Protein AF-0000000078381195 (afdb_homodimer)

Organism: Toxocara canis (NCBI:txid6265)

Foldseek 3Di:
DVLQVLLVVVQVVAPFWAKKWKDFQVLHTDDMDGPDPPPCPVCSVVVSVVVVVVVVVVVVVVPDDDQWDWDADDFKIWIWGDDPRMIMIIIGTNVGDVVSVSVCCVSCVVSVVVSCVVVVPDRD/DVLQVLLVVVQVVAPFWAKKWKDFQVLHTDDMDGPDPPPCPVCSVVVSVVVVVVVVVVVVVVPDDDQWDWDADDFKIWIWGDDPRMIMIIIGTNVGDVVSVSVCCVSCVVSVVVSCVVVVPDRD

Secondary structure (DSSP, 8-state):
-HHHHHHHHHHHHSTTEEEEEEE-TT--EEEEEESSTT--THHHHHHHHHHHHHHHHHGGG------EEEEE-SSEEEEEEEETTEEEEEEEETTS-HHHHHHTHHHHHHHHHHHHHHHT----/-HHHHHHHHHHHHSTTEEEEEEE-TT--EEEEEESSTT--THHHHHHHHHHHHHHHHHGGG------EEEEE-SSEEEEEEEETTEEEEEEEETTS-HHHHHHTHHHHHHHHHHHHHHHT----

Solvent-accessible surface area (backbone atoms only — not comparable to full-atom values): 13305 Å² total; per-residue (Å²): 107,77,61,57,52,53,51,42,50,54,44,70,73,35,76,50,46,44,34,41,35,32,21,41,81,85,59,51,77,73,53,72,45,56,72,50,94,68,64,62,64,75,51,44,61,55,44,47,52,24,47,56,57,17,49,61,33,50,54,73,61,70,61,66,63,62,41,33,39,36,40,32,26,76,59,34,27,41,37,36,38,52,51,78,46,33,32,37,42,37,35,25,32,47,83,39,56,62,62,61,60,62,52,42,53,62,80,40,45,68,55,51,53,51,49,38,64,73,66,69,53,70,74,105,106,78,62,55,51,53,51,41,49,54,44,68,72,36,75,51,46,44,35,40,35,33,22,39,82,87,58,51,77,72,53,67,45,57,70,50,92,68,63,60,67,75,51,45,61,53,46,46,51,25,47,55,58,18,48,60,33,51,54,73,62,70,62,67,64,64,42,32,40,37,42,32,26,75,62,34,25,41,37,37,39,53,52,79,45,32,33,40,42,36,36,24,32,48,84,40,56,64,63,62,60,63,52,42,54,62,80,40,44,66,56,50,52,50,49,37,65,73,66,68,54,71,73,108

Structure (mmCIF, N/CA/C/O backbone):
data_AF-0000000078381195-model_v1
#
loop_
_entity.id
_entity.type
_entity.pdbx_description
1 polymer 'Ragulator complex protein LAMTOR3-B'
#
loop_
_atom_site.group_PDB
_atom_site.id
_atom_site.type_symbol
_atom_site.label_atom_id
_atom_site.label_alt_id
_atom_site.label_comp_id
_atom_site.label_asym_id
_atom_site.label_entity_id
_atom_site.label_seq_id
_atom_site.pdbx_PDB_ins_code
_atom_site.Cartn_x
_atom_site.Cartn_y
_atom_site.Cartn_z
_atom_site.occupancy
_atom_site.B_iso_or_equiv
_atom_site.auth_seq_id
_atom_site.auth_comp_id
_atom_site.auth_asym_id
_atom_site.auth_atom_id
_atom_site.pdbx_PDB_model_num
ATOM 1 N N . MET A 1 1 ? -1.691 -29.5 -9.805 1 64.19 1 MET A N 1
ATOM 2 C CA . MET A 1 1 ? -0.259 -29.25 -9.945 1 64.19 1 MET A CA 1
ATOM 3 C C . MET A 1 1 ? 0.375 -28.906 -8.602 1 64.19 1 MET A C 1
ATOM 5 O O . MET A 1 1 ? -0.326 -28.562 -7.656 1 64.19 1 MET A O 1
ATOM 9 N N . GLU A 1 2 ? 1.716 -29.406 -8.367 1 90.62 2 GLU A N 1
ATOM 10 C CA . GLU A 1 2 ? 2.525 -29.234 -7.168 1 90.62 2 GLU A CA 1
ATOM 11 C C . GLU A 1 2 ? 2.574 -27.766 -6.742 1 90.62 2 GLU A C 1
ATOM 13 O O . GLU A 1 2 ? 2.537 -27.453 -5.551 1 90.62 2 GLU A O 1
ATOM 18 N N . ILE A 1 3 ? 2.336 -26.984 -7.742 1 94.81 3 ILE A N 1
ATOM 19 C CA . ILE A 1 3 ? 2.422 -25.562 -7.473 1 94.81 3 ILE A CA 1
ATOM 20 C C . ILE A 1 3 ? 1.136 -25.078 -6.801 1 94.81 3 ILE A C 1
ATOM 22 O O . ILE A 1 3 ? 1.181 -24.359 -5.805 1 94.81 3 ILE A O 1
ATOM 26 N N . SER A 1 4 ? 0.017 -25.438 -7.336 1 94.75 4 SER A N 1
ATOM 27 C CA . SER A 1 4 ? -1.267 -25.047 -6.754 1 94.75 4 SER A CA 1
ATOM 28 C C . SER A 1 4 ? -1.402 -25.562 -5.328 1 94.75 4 SER A C 1
ATOM 30 O O . SER A 1 4 ? -1.958 -24.875 -4.465 1 94.75 4 SER A O 1
ATOM 32 N N . ARG A 1 5 ? -0.911 -26.734 -5.121 1 95.81 5 ARG A N 1
ATOM 33 C CA . ARG A 1 5 ? -0.97 -27.312 -3.783 1 95.81 5 ARG A CA 1
ATOM 34 C C . ARG A 1 5 ? -0.118 -26.516 -2.803 1 95.81 5 ARG A C 1
ATOM 36 O O . ARG A 1 5 ? -0.53 -26.281 -1.664 1 95.81 5 ARG A O 1
ATOM 43 N N . SER A 1 6 ? 1.057 -26.141 -3.275 1 97.12 6 SER A N 1
ATOM 44 C CA . SER A 1 6 ? 1.932 -25.328 -2.438 1 97.12 6 SER A CA 1
ATOM 45 C C . SER A 1 6 ? 1.282 -24 -2.09 1 97.12 6 SER A C 1
ATOM 47 O O . SER A 1 6 ? 1.361 -23.531 -0.947 1 97.12 6 SER A O 1
ATOM 49 N N . LEU A 1 7 ? 0.645 -23.375 -3.037 1 96.69 7 LEU A N 1
ATOM 50 C CA . LEU A 1 7 ? -0.061 -22.125 -2.799 1 96.69 7 LEU A CA 1
ATOM 51 C C . LEU A 1 7 ? -1.238 -22.344 -1.852 1 96.69 7 LEU A C 1
ATOM 53 O O . LEU A 1 7 ? -1.501 -21.5 -0.985 1 96.69 7 LEU A O 1
ATOM 57 N N . GLN A 1 8 ? -1.88 -23.422 -2.047 1 95.94 8 GLN A N 1
ATOM 58 C CA . GLN A 1 8 ? -3.01 -23.75 -1.185 1 95.94 8 GLN A CA 1
ATOM 59 C C . GLN A 1 8 ? -2.566 -23.906 0.265 1 95.94 8 GLN A C 1
ATOM 61 O O . GLN A 1 8 ? -3.289 -23.531 1.189 1 95.94 8 GLN A O 1
ATOM 66 N N . THR A 1 9 ? -1.426 -24.5 0.467 1 97.19 9 THR A N 1
ATOM 67 C CA . THR A 1 9 ? -0.882 -24.688 1.809 1 97.19 9 THR A CA 1
ATOM 68 C C . THR A 1 9 ? -0.629 -23.328 2.475 1 97.19 9 THR A C 1
ATOM 70 O O . THR A 1 9 ? -0.965 -23.141 3.645 1 97.19 9 THR A O 1
ATOM 73 N N . ILE A 1 10 ? -0.05 -22.406 1.688 1 97.56 10 ILE A N 1
ATOM 74 C CA . ILE A 1 10 ? 0.191 -21.062 2.215 1 97.56 10 ILE A CA 1
ATOM 75 C C . ILE A 1 10 ? -1.137 -20.422 2.602 1 97.56 10 ILE A C 1
ATOM 77 O O . ILE A 1 10 ? -1.253 -19.812 3.674 1 97.56 10 ILE A O 1
ATOM 81 N N . LEU A 1 11 ? -2.15 -20.547 1.771 1 96.44 11 LEU A N 1
ATOM 82 C CA . LEU A 1 11 ? -3.475 -20 2.023 1 96.44 11 LEU A CA 1
ATOM 83 C C . LEU A 1 11 ? -4.082 -20.594 3.287 1 96.44 11 LEU A C 1
ATOM 85 O O . LEU A 1 11 ? -4.59 -19.859 4.141 1 96.44 11 LEU A O 1
ATOM 89 N N . ARG A 1 12 ? -3.951 -21.812 3.436 1 95.62 12 ARG A N 1
ATOM 90 C CA . ARG A 1 12 ? -4.547 -22.5 4.57 1 95.62 12 ARG A CA 1
ATOM 91 C C . ARG A 1 12 ? -3.818 -22.156 5.867 1 95.62 12 ARG A C 1
ATOM 93 O O . ARG A 1 12 ? -4.438 -22.078 6.93 1 95.62 12 ARG A O 1
ATOM 100 N N . ASP A 1 13 ? -2.557 -21.969 5.738 1 97 13 ASP A N 1
ATOM 101 C CA . ASP A 1 13 ? -1.725 -21.766 6.922 1 97 13 ASP A CA 1
ATOM 102 C C . ASP A 1 13 ? -1.768 -20.312 7.379 1 97 13 ASP A C 1
ATOM 104 O O . ASP A 1 13 ? -1.261 -19.984 8.453 1 97 13 ASP A O 1
ATOM 108 N N . THR A 1 14 ? -2.301 -19.469 6.582 1 96.56 14 THR A N 1
ATOM 109 C CA . THR A 1 14 ? -2.402 -18.062 6.926 1 96.56 14 THR A CA 1
ATOM 110 C C . THR A 1 14 ? -3.861 -17.641 7.066 1 96.56 14 THR A C 1
ATOM 112 O O . THR A 1 14 ? -4.531 -17.375 6.066 1 96.56 14 THR A O 1
ATOM 115 N N . ALA A 1 15 ? -4.277 -17.484 8.281 1 94.62 15 ALA A N 1
ATOM 116 C CA . ALA A 1 15 ? -5.68 -17.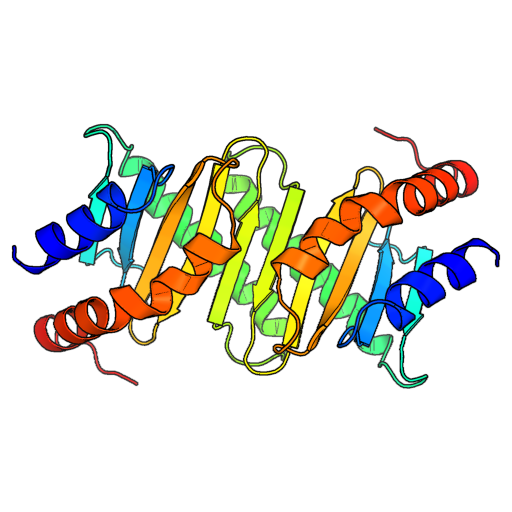172 8.547 1 94.62 15 ALA A CA 1
ATOM 117 C C . ALA A 1 15 ? -6.078 -15.836 7.91 1 94.62 15 ALA A C 1
ATOM 119 O O . ALA A 1 15 ? -5.336 -14.859 7.996 1 94.62 15 ALA A O 1
ATOM 120 N N . GLY A 1 16 ? -7.254 -15.875 7.238 1 95.19 16 GLY A N 1
ATOM 121 C CA . GLY A 1 16 ? -7.812 -14.625 6.75 1 95.19 16 GLY A CA 1
ATOM 122 C C . GLY A 1 16 ? -7.605 -14.414 5.266 1 95.19 16 GLY A C 1
ATOM 123 O O . GLY A 1 16 ? -8.25 -13.555 4.656 1 95.19 16 GLY A O 1
ATOM 124 N N . ILE A 1 17 ? -6.688 -15.188 4.672 1 96.06 17 ILE A N 1
ATOM 125 C CA . ILE A 1 17 ? -6.48 -15.031 3.236 1 96.06 17 ILE A CA 1
ATOM 126 C C . ILE A 1 17 ? -7.676 -15.609 2.48 1 96.06 17 ILE A C 1
ATOM 128 O O . ILE A 1 17 ? -8.133 -16.719 2.773 1 96.06 17 ILE A O 1
ATOM 132 N N . GLN A 1 18 ? -8.125 -14.82 1.605 1 94 18 GLN A N 1
ATOM 133 C CA . GLN A 1 18 ? -9.242 -15.258 0.784 1 94 18 GLN A CA 1
ATOM 134 C C . GLN A 1 18 ? -8.758 -15.922 -0.499 1 94 18 GLN A C 1
ATOM 136 O O . GLN A 1 18 ? -9.227 -17.016 -0.854 1 94 18 GLN A O 1
ATOM 141 N N . TYR A 1 19 ? -7.801 -15.273 -1.194 1 93.88 19 TYR A N 1
ATOM 142 C CA . TYR A 1 19 ? -7.211 -15.945 -2.346 1 93.88 19 TYR A CA 1
ATOM 143 C C . TYR A 1 19 ? -5.832 -15.375 -2.662 1 93.88 19 TYR A C 1
ATOM 145 O O . TYR A 1 19 ? -5.5 -14.273 -2.23 1 93.88 19 TYR A O 1
ATOM 153 N N . ILE A 1 20 ? -5.082 -16.125 -3.367 1 96.75 20 ILE A N 1
ATOM 154 C CA . ILE A 1 20 ? -3.748 -15.812 -3.871 1 96.75 20 ILE A CA 1
ATOM 155 C C . ILE A 1 20 ? -3.656 -16.172 -5.352 1 96.75 20 ILE A C 1
ATOM 15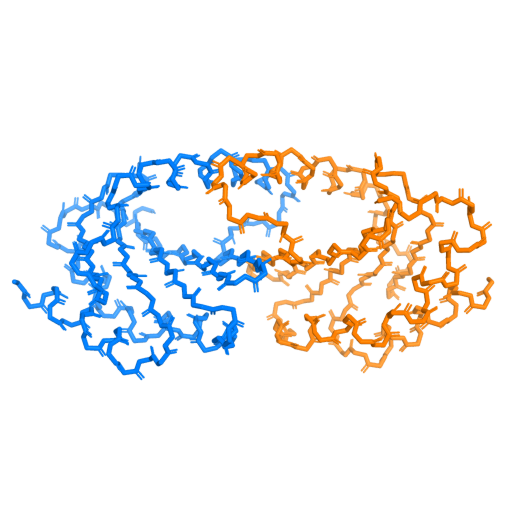7 O O . ILE A 1 20 ? -4.109 -17.25 -5.762 1 96.75 20 ILE A O 1
ATOM 161 N N . PHE A 1 21 ? -3.107 -15.266 -6.16 1 96.56 21 PHE A N 1
ATOM 162 C CA . PHE A 1 21 ? -2.812 -15.68 -7.527 1 96.56 21 PHE A CA 1
ATOM 163 C C . PHE A 1 21 ? -1.569 -14.969 -8.055 1 96.56 21 PHE A C 1
ATOM 165 O O . PHE A 1 21 ? -1.11 -13.992 -7.461 1 96.56 21 PHE A O 1
ATOM 172 N N . VAL A 1 22 ? -1.036 -15.484 -9.156 1 97.31 22 VAL A N 1
ATOM 173 C CA . VAL A 1 22 ? 0.241 -15.039 -9.703 1 97.31 22 VAL A CA 1
ATOM 174 C C . VAL A 1 22 ? 0.071 -14.68 -11.18 1 97.31 22 VAL A C 1
ATOM 176 O O . VAL A 1 22 ? -0.621 -15.391 -11.922 1 97.31 22 VAL A O 1
ATOM 179 N N . THR A 1 23 ? 0.637 -13.625 -11.586 1 97.06 23 THR A N 1
ATOM 180 C CA . THR A 1 23 ? 0.649 -13.234 -12.992 1 97.06 23 THR A CA 1
ATOM 181 C C . THR A 1 23 ? 2.08 -13.031 -13.484 1 97.06 23 THR A C 1
ATOM 183 O O . THR A 1 23 ? 3.014 -12.961 -12.68 1 97.06 23 THR A O 1
ATOM 186 N N . ASP A 1 24 ? 2.258 -13.008 -14.727 1 96.06 24 ASP A N 1
ATOM 187 C CA . ASP A 1 24 ? 3.529 -12.531 -15.266 1 96.06 24 ASP A CA 1
ATOM 188 C C . ASP A 1 24 ? 3.562 -11.008 -15.328 1 96.06 24 ASP A C 1
ATOM 190 O O . ASP A 1 24 ? 2.674 -10.336 -14.789 1 96.06 24 ASP A O 1
ATOM 194 N N . LYS A 1 25 ? 4.598 -10.492 -15.93 1 90.56 25 LYS A N 1
ATOM 195 C CA . LYS A 1 25 ? 4.82 -9.055 -15.953 1 90.56 25 LYS A CA 1
ATOM 196 C C . LYS A 1 25 ? 3.729 -8.344 -16.75 1 90.56 25 LYS A C 1
ATOM 198 O O . LYS A 1 25 ? 3.48 -7.152 -16.547 1 90.56 25 LYS A O 1
ATOM 203 N N . ASP A 1 26 ? 3.037 -9.023 -17.656 1 92.75 26 ASP A N 1
ATOM 204 C CA . ASP A 1 26 ? 2.012 -8.43 -18.516 1 92.75 26 ASP A CA 1
ATOM 205 C C . ASP A 1 26 ? 0.625 -8.586 -17.891 1 92.75 26 ASP A C 1
ATOM 207 O O . ASP A 1 26 ? -0.369 -8.133 -18.469 1 92.75 26 ASP A O 1
ATOM 211 N N . GLY A 1 27 ? 0.559 -9.227 -16.797 1 95.19 27 GLY A N 1
ATOM 212 C CA . GLY A 1 27 ? -0.704 -9.375 -16.094 1 95.19 27 GLY A CA 1
ATOM 213 C C . GLY A 1 27 ? -1.478 -10.609 -16.5 1 95.19 27 GLY A C 1
ATOM 214 O O . GLY A 1 27 ? -2.67 -10.727 -16.203 1 95.19 27 GLY A O 1
ATOM 215 N N . VAL A 1 28 ? -0.884 -11.445 -17.203 1 94.5 28 VAL A N 1
ATOM 216 C CA . VAL A 1 28 ? -1.532 -12.695 -17.578 1 94.5 28 VAL A CA 1
ATOM 217 C C . VAL A 1 28 ? -1.516 -13.656 -16.391 1 94.5 28 VAL A C 1
ATOM 219 O O . VAL A 1 28 ? -0.447 -14.016 -15.883 1 94.5 28 VAL A O 1
ATOM 222 N N . PRO A 1 29 ? -2.633 -14.141 -15.969 1 94.12 29 PRO A N 1
ATOM 223 C CA . PRO A 1 29 ? -2.682 -15.055 -14.828 1 94.12 29 PRO A CA 1
ATOM 224 C C . PRO A 1 29 ? -1.999 -16.391 -15.109 1 94.12 29 PRO A C 1
ATOM 226 O O . PRO A 1 29 ? -2.131 -16.938 -16.219 1 94.12 29 PRO A O 1
ATOM 229 N N . ILE A 1 30 ? -1.301 -16.875 -14.18 1 95.06 30 ILE A N 1
ATOM 230 C CA . ILE A 1 30 ? -0.567 -18.125 -14.312 1 95.06 30 ILE A CA 1
ATOM 231 C C . ILE A 1 30 ? -1.205 -19.203 -13.43 1 95.06 30 ILE A C 1
ATOM 233 O O . ILE A 1 30 ? -1.473 -20.312 -13.883 1 95.06 30 ILE A O 1
ATOM 237 N N . VAL A 1 31 ? -1.463 -18.922 -12.219 1 94.44 31 VAL A N 1
ATOM 238 C CA . VAL A 1 31 ? -2.035 -19.844 -11.25 1 94.44 31 VAL A CA 1
ATOM 239 C C . VAL A 1 31 ? -2.705 -19.078 -10.117 1 94.44 31 VAL A C 1
ATOM 241 O O . VAL A 1 31 ? -2.35 -17.922 -9.852 1 94.44 31 VAL A O 1
ATOM 244 N N . GLY A 1 32 ? -3.713 -19.656 -9.492 1 94.62 32 GLY A N 1
ATOM 245 C CA . GLY A 1 32 ? -4.379 -19.047 -8.344 1 94.62 32 GLY A CA 1
ATOM 246 C C . GLY A 1 32 ? -5.148 -20.047 -7.508 1 94.62 32 GLY A C 1
ATOM 247 O O . GLY A 1 32 ? -5.555 -21.109 -8.008 1 94.62 32 GLY A O 1
ATOM 248 N N . VAL A 1 33 ? -5.234 -19.719 -6.258 1 93.94 33 VAL A N 1
ATOM 249 C CA . VAL A 1 33 ? -6.004 -20.531 -5.328 1 93.94 33 VAL A CA 1
ATOM 250 C C . VAL A 1 33 ? -6.922 -19.641 -4.492 1 93.94 33 VAL A C 1
ATOM 252 O O . VAL A 1 33 ? -6.633 -18.469 -4.285 1 93.94 33 VAL A O 1
ATOM 255 N N . SER A 1 34 ? -8 -20.203 -4.035 1 93.12 34 SER A N 1
ATOM 256 C CA . SER A 1 34 ? -8.969 -19.469 -3.225 1 93.12 34 SER A CA 1
ATOM 257 C C . SER A 1 34 ? -9.531 -20.344 -2.111 1 93.12 34 SER A C 1
ATOM 259 O O . SER A 1 34 ? -9.469 -21.578 -2.189 1 93.12 34 SER A O 1
ATOM 261 N N . GLU A 1 35 ? -9.906 -19.641 -1.082 1 86.38 35 GLU A N 1
ATOM 262 C CA . GLU A 1 35 ? -10.578 -20.328 0.014 1 86.38 35 GLU A CA 1
ATOM 263 C C . GLU A 1 35 ? -11.93 -20.891 -0.432 1 86.38 35 GLU A C 1
ATOM 265 O O . GLU A 1 35 ? -12.32 -21.984 -0.015 1 86.38 35 GLU A O 1
ATOM 270 N N . SER A 1 36 ? -12.68 -20.031 -1.049 1 76.88 36 SER A N 1
ATOM 271 C CA . SER A 1 36 ? -13.992 -20.469 -1.527 1 76.88 36 SER A CA 1
ATOM 272 C C . SER A 1 36 ? -14.008 -20.594 -3.047 1 76.88 36 SER A C 1
ATOM 274 O O . SER A 1 36 ? -13.258 -19.906 -3.74 1 76.88 36 SER A O 1
ATOM 276 N N . SER A 1 37 ? -14.508 -21.594 -3.529 1 65.06 37 SER A N 1
ATOM 277 C CA . SER A 1 37 ? -14.609 -21.844 -4.965 1 65.06 37 SER A CA 1
ATOM 278 C C . SER A 1 37 ? -15.211 -20.641 -5.691 1 65.06 37 SER A C 1
ATOM 280 O O . SER A 1 37 ? -15.039 -20.5 -6.902 1 65.06 37 SER A O 1
ATOM 282 N N . GLY A 1 38 ? -15.875 -19.75 -4.992 1 54.72 38 GLY A N 1
ATOM 283 C CA . GLY A 1 38 ? -16.625 -18.688 -5.637 1 54.72 38 GLY A CA 1
ATOM 284 C C . GLY A 1 38 ? -15.812 -17.422 -5.855 1 54.72 38 GLY A C 1
ATOM 285 O O . GLY A 1 38 ? -16.359 -16.375 -6.203 1 54.72 38 GLY A O 1
ATOM 286 N N . GLU A 1 39 ? -14.688 -17.391 -5.422 1 56.78 39 GLU A N 1
ATOM 287 C CA . GLU A 1 39 ? -14.031 -16.094 -5.625 1 56.78 39 GLU A CA 1
ATOM 288 C C . GLU A 1 39 ? -14.078 -15.68 -7.094 1 56.78 39 GLU A C 1
ATOM 290 O O . GLU A 1 39 ? -13.789 -16.484 -7.98 1 56.78 39 GLU A O 1
ATOM 295 N N . ASP A 1 40 ? -14.945 -14.742 -7.258 1 56.94 40 ASP A N 1
ATOM 296 C CA . ASP A 1 40 ? -15.18 -14.266 -8.617 1 56.94 40 ASP A CA 1
ATOM 297 C C . ASP A 1 40 ? -13.867 -13.953 -9.328 1 56.94 40 ASP A C 1
ATOM 299 O O . ASP A 1 40 ? -13.266 -12.906 -9.102 1 56.94 40 ASP A O 1
ATOM 303 N N . LEU A 1 41 ? -13.164 -14.984 -9.719 1 60.16 41 LEU A N 1
ATOM 304 C CA . LEU A 1 41 ? -12.102 -14.906 -10.711 1 60.16 41 LEU A CA 1
ATOM 305 C C . LEU A 1 41 ? -12.312 -13.711 -11.641 1 60.16 41 LEU A C 1
ATOM 307 O O . LEU A 1 41 ? -11.352 -13.18 -12.203 1 60.16 41 LEU A O 1
ATOM 311 N N . ARG A 1 42 ? -13.727 -13.375 -11.641 1 60.5 42 ARG A N 1
ATOM 312 C CA . ARG A 1 42 ? -14.125 -12.367 -12.609 1 60.5 42 ARG A CA 1
ATOM 313 C C . ARG A 1 42 ? -13.539 -11 -12.266 1 60.5 42 ARG A C 1
ATOM 315 O O . ARG A 1 42 ? -13.234 -10.203 -13.148 1 60.5 42 ARG A O 1
ATOM 322 N N . ASN A 1 43 ? -13.07 -10.969 -10.953 1 81.62 43 ASN A N 1
ATOM 323 C CA . ASN A 1 43 ? -12.633 -9.625 -10.578 1 81.62 43 ASN A CA 1
ATOM 324 C C . ASN A 1 43 ? -11.117 -9.492 -10.648 1 81.62 43 ASN A C 1
ATOM 326 O O . ASN A 1 43 ? -10.578 -8.391 -10.477 1 81.62 43 ASN A O 1
ATOM 330 N N . ARG A 1 44 ? -10.625 -10.648 -11.18 1 89.81 44 ARG A N 1
ATOM 331 C CA . ARG A 1 44 ? -9.164 -10.641 -11.219 1 89.81 44 ARG A CA 1
ATOM 332 C C . ARG A 1 44 ? -8.656 -9.727 -12.32 1 89.81 44 ARG A C 1
ATOM 334 O O . ARG A 1 44 ? -7.684 -8.984 -12.125 1 89.81 44 ARG A O 1
ATOM 341 N N . ALA A 1 45 ? -9.281 -9.82 -13.398 1 91.12 45 ALA A N 1
ATOM 342 C CA . ALA A 1 45 ? -8.859 -8.977 -14.516 1 91.12 45 ALA A CA 1
ATOM 343 C C . ALA A 1 45 ? -8.914 -7.496 -14.141 1 91.12 45 ALA A C 1
ATOM 345 O O . ALA A 1 45 ? -7.992 -6.738 -14.445 1 91.12 45 ALA A O 1
ATOM 346 N N . GLN A 1 46 ? -9.945 -7.148 -13.523 1 93.88 46 GLN A N 1
ATOM 347 C CA . GLN A 1 46 ? -10.086 -5.762 -13.086 1 93.88 46 GLN A CA 1
ATOM 348 C C . GLN A 1 46 ? -9.023 -5.398 -12.055 1 93.88 46 GLN A C 1
ATOM 350 O O . GLN A 1 46 ? -8.469 -4.301 -12.086 1 93.88 46 GLN A O 1
ATOM 355 N N . LEU A 1 47 ? -8.789 -6.309 -11.148 1 95.81 47 LEU A N 1
ATOM 356 C CA . LEU A 1 47 ? -7.785 -6.086 -10.109 1 95.81 47 LEU A CA 1
ATOM 357 C C . LEU A 1 47 ? -6.406 -5.863 -10.727 1 95.81 47 LEU A C 1
ATOM 359 O O . LEU A 1 47 ? -5.723 -4.895 -10.398 1 95.81 47 LEU A O 1
ATOM 363 N N . ILE A 1 48 ? -6.098 -6.684 -11.633 1 97.31 48 ILE A N 1
ATOM 364 C CA . ILE A 1 48 ? -4.801 -6.609 -12.297 1 97.31 48 ILE A CA 1
ATOM 365 C C . ILE A 1 48 ? -4.676 -5.285 -13.047 1 97.31 48 ILE A C 1
ATOM 367 O O . ILE A 1 48 ? -3.705 -4.551 -12.867 1 97.31 48 ILE A O 1
ATOM 371 N N . ASN A 1 49 ? -5.656 -5.043 -13.828 1 96.44 49 ASN A N 1
ATOM 372 C CA . ASN A 1 49 ? -5.641 -3.822 -14.625 1 96.44 49 ASN A CA 1
ATOM 373 C C . ASN A 1 49 ? -5.559 -2.576 -13.75 1 96.44 49 ASN A C 1
ATOM 375 O O . ASN A 1 49 ? -4.766 -1.674 -14.016 1 96.44 49 ASN A O 1
ATOM 379 N N . SER A 1 50 ? -6.355 -2.482 -12.703 1 97 50 SER A N 1
ATOM 380 C CA . SER A 1 50 ? -6.359 -1.34 -11.797 1 97 50 SER A CA 1
ATOM 381 C C . SER A 1 50 ? -5.004 -1.161 -11.125 1 97 50 SER A C 1
ATOM 383 O O . SER A 1 50 ? -4.508 -0.038 -11 1 97 50 SER A O 1
ATOM 385 N N . TYR A 1 51 ? -4.422 -2.275 -10.734 1 97.62 51 TYR A N 1
ATOM 386 C CA . TYR A 1 51 ? -3.109 -2.176 -10.102 1 97.62 51 TYR A CA 1
ATOM 387 C C . TYR A 1 51 ? -2.055 -1.729 -11.109 1 97.62 51 TYR A C 1
ATOM 389 O O . TYR A 1 51 ? -1.223 -0.873 -10.805 1 97.62 51 TYR A O 1
ATOM 397 N N . GLN A 1 52 ? -2.082 -2.281 -12.258 1 97.38 52 GLN A N 1
ATOM 398 C CA . GLN A 1 52 ? -1.09 -1.93 -13.273 1 97.38 52 GLN A CA 1
ATOM 399 C C . GLN A 1 52 ? -1.166 -0.448 -13.625 1 97.38 52 GLN A C 1
ATOM 401 O O . GLN A 1 52 ? -0.137 0.217 -13.766 1 97.38 52 GLN A O 1
ATOM 406 N N . LEU A 1 53 ? -2.334 0.062 -13.734 1 97.44 53 LEU A N 1
ATOM 407 C CA . LEU A 1 53 ? -2.508 1.483 -14.016 1 97.44 53 LEU A CA 1
ATOM 408 C C . LEU A 1 53 ? -2.072 2.33 -12.828 1 97.44 53 LEU A C 1
ATOM 410 O O . LEU A 1 53 ? -1.463 3.389 -13 1 97.44 53 LEU A O 1
ATOM 414 N N . ALA A 1 54 ? -2.348 1.861 -11.625 1 97.56 54 ALA A N 1
ATOM 415 C CA . ALA A 1 54 ? -1.942 2.58 -10.414 1 97.56 54 ALA A CA 1
ATOM 416 C C . ALA A 1 54 ? -0.422 2.629 -10.297 1 97.56 54 ALA A C 1
ATOM 418 O O . ALA A 1 54 ? 0.144 3.656 -9.914 1 97.56 54 ALA A O 1
ATOM 419 N N . VAL A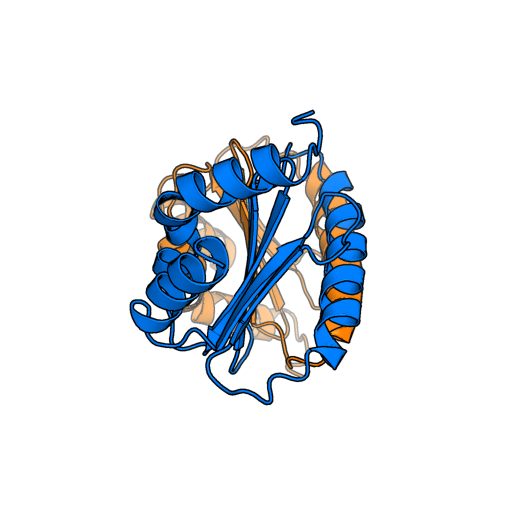 1 55 ? 0.213 1.482 -10.547 1 97.25 55 VAL A N 1
ATOM 420 C CA . VAL A 1 55 ? 1.661 1.395 -10.391 1 97.25 55 VAL A CA 1
ATOM 421 C C . VAL A 1 55 ? 2.348 2.307 -11.406 1 97.25 55 VAL A C 1
ATOM 423 O O . VAL A 1 55 ? 3.4 2.883 -11.117 1 97.25 55 VAL A O 1
ATOM 426 N N . GLU A 1 56 ? 1.775 2.475 -12.578 1 96.69 56 GLU A N 1
ATOM 427 C CA . GLU A 1 56 ? 2.311 3.42 -13.555 1 96.69 56 GLU A CA 1
ATOM 428 C C . GLU A 1 56 ? 2.365 4.832 -12.984 1 96.69 56 GLU A C 1
ATOM 430 O O . GLU A 1 56 ? 3.307 5.582 -13.25 1 96.69 56 GLU A O 1
ATOM 435 N N . GLN A 1 57 ? 1.373 5.207 -12.203 1 96.69 57 GLN A N 1
ATOM 436 C CA . GLN A 1 57 ? 1.326 6.531 -11.586 1 96.69 57 GLN A CA 1
ATOM 437 C C . GLN A 1 57 ? 2.354 6.648 -10.461 1 96.69 57 GLN A C 1
ATOM 439 O O . GLN A 1 57 ? 3.029 7.672 -10.344 1 96.69 57 GLN A O 1
ATOM 444 N N . THR A 1 58 ? 2.535 5.633 -9.695 1 95.5 58 THR A N 1
ATOM 445 C CA . THR A 1 58 ? 3.469 5.711 -8.57 1 95.5 58 THR A CA 1
ATOM 446 C C . THR A 1 58 ? 4.91 5.605 -9.062 1 95.5 58 THR A C 1
ATOM 448 O O . THR A 1 58 ? 5.844 5.973 -8.344 1 95.5 58 THR A O 1
ATOM 451 N N . ALA A 1 59 ? 5.09 5.07 -10.273 1 93.81 59 ALA A N 1
ATOM 452 C CA . ALA A 1 59 ? 6.43 4.996 -10.844 1 93.81 59 ALA A CA 1
ATOM 453 C C . ALA A 1 59 ? 7.016 6.387 -11.055 1 93.81 59 ALA A C 1
ATOM 455 O O . ALA A 1 59 ? 8.242 6.555 -11.086 1 93.81 59 ALA A O 1
ATOM 456 N N . LYS A 1 60 ? 6.184 7.352 -11.141 1 93.62 60 LYS A N 1
ATOM 457 C CA . LYS A 1 60 ? 6.59 8.734 -11.352 1 93.62 60 LYS A CA 1
ATOM 458 C C . LYS A 1 60 ? 7.238 9.32 -10.102 1 93.62 60 LYS A C 1
ATOM 460 O O . LYS A 1 60 ? 7.879 10.375 -10.164 1 93.62 60 LYS A O 1
ATOM 465 N N . LEU A 1 61 ? 7.152 8.664 -8.992 1 91.06 61 LEU A N 1
ATOM 466 C CA . LEU A 1 61 ? 7.746 9.117 -7.742 1 91.06 61 LEU A CA 1
ATOM 467 C C . LEU A 1 61 ? 9.258 8.914 -7.7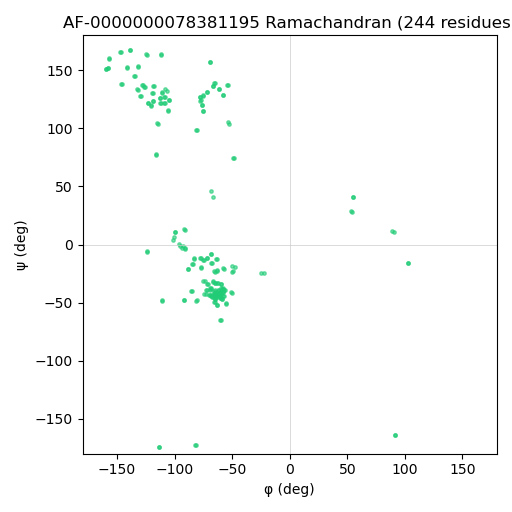5 1 91.06 61 LEU A C 1
ATOM 469 O O . LEU A 1 61 ? 9.969 9.461 -6.906 1 91.06 61 LEU A O 1
ATOM 473 N N . ASN A 1 62 ? 9.75 8.156 -8.695 1 89.88 62 ASN A N 1
ATOM 474 C CA . ASN A 1 62 ? 11.18 7.902 -8.875 1 89.88 62 ASN A CA 1
ATOM 475 C C . ASN A 1 62 ? 11.82 7.363 -7.602 1 89.88 62 ASN A C 1
ATOM 477 O O . ASN A 1 62 ? 12.898 7.809 -7.211 1 89.88 62 ASN A O 1
ATOM 481 N N . MET A 1 63 ? 11.102 6.441 -6.895 1 91.56 63 MET A N 1
ATOM 482 C CA . MET A 1 63 ? 11.586 5.859 -5.648 1 91.56 63 MET A CA 1
ATOM 483 C C . MET A 1 63 ? 12.18 4.477 -5.891 1 91.56 63 MET A C 1
ATOM 485 O O . MET A 1 63 ? 12.508 3.76 -4.941 1 91.56 63 MET A O 1
ATOM 489 N N . GLY A 1 64 ? 12.359 4.141 -7.133 1 94 64 GLY A N 1
ATOM 490 C CA . GLY A 1 64 ? 12.898 2.834 -7.48 1 94 64 GLY A CA 1
ATOM 491 C C . GLY A 1 64 ? 11.82 1.79 -7.703 1 94 64 GLY A C 1
ATOM 492 O O . GLY A 1 64 ? 10.648 2.129 -7.902 1 94 64 GLY A O 1
ATOM 493 N N . GLU A 1 65 ? 12.281 0.542 -7.68 1 94.69 65 GLU A N 1
ATOM 494 C CA . GLU A 1 65 ? 11.359 -0.564 -7.926 1 94.69 65 GLU A CA 1
ATOM 495 C C . GLU A 1 65 ? 10.477 -0.825 -6.715 1 94.69 65 GLU A C 1
ATOM 497 O O . GLU A 1 65 ? 10.969 -0.922 -5.586 1 94.69 65 GLU A O 1
ATOM 502 N N . GLN A 1 66 ? 9.203 -0.865 -7.008 1 96.94 66 GLN A N 1
ATOM 503 C CA . GLN A 1 66 ? 8.258 -1.172 -5.938 1 96.94 66 GLN A CA 1
ATOM 504 C C . GLN A 1 66 ? 8.266 -2.662 -5.605 1 96.94 66 GLN A C 1
ATOM 506 O O . GLN A 1 66 ? 7.918 -3.494 -6.445 1 96.94 66 GLN A O 1
ATOM 511 N N . ARG A 1 67 ? 8.586 -2.938 -4.398 1 97.69 67 ARG A N 1
ATOM 512 C CA . ARG A 1 67 ? 8.664 -4.328 -3.969 1 97.69 67 ARG A CA 1
ATOM 513 C C . ARG A 1 67 ? 7.293 -4.848 -3.545 1 97.69 67 ARG A C 1
ATOM 515 O O . ARG A 1 67 ? 6.949 -5.996 -3.818 1 97.69 67 ARG A O 1
ATOM 522 N N . THR A 1 68 ? 6.602 -3.984 -2.881 1 98.25 68 THR A N 1
ATOM 523 C CA . THR A 1 68 ? 5.301 -4.367 -2.338 1 98.25 68 THR A CA 1
ATOM 524 C C . THR A 1 68 ? 4.336 -3.188 -2.363 1 98.25 68 THR A C 1
ATOM 526 O O . THR A 1 68 ? 4.719 -2.055 -2.062 1 98.25 68 THR A O 1
ATOM 529 N N . ALA A 1 69 ? 3.176 -3.451 -2.721 1 98.56 69 ALA A N 1
ATOM 530 C CA . ALA A 1 69 ? 2.07 -2.518 -2.516 1 98.56 69 ALA A CA 1
ATOM 531 C C . ALA A 1 69 ? 1.003 -3.125 -1.609 1 98.56 69 ALA A C 1
ATOM 533 O O . ALA A 1 69 ? 0.669 -4.305 -1.736 1 98.56 69 ALA A O 1
ATOM 534 N N . ILE A 1 70 ? 0.526 -2.338 -0.694 1 98.44 70 ILE A N 1
ATOM 535 C CA . ILE A 1 70 ? -0.519 -2.777 0.223 1 98.44 70 ILE A CA 1
ATOM 536 C C . ILE A 1 70 ? -1.652 -1.756 0.244 1 98.44 70 ILE A C 1
ATOM 538 O O . ILE A 1 70 ? -1.414 -0.558 0.407 1 98.44 70 ILE A O 1
ATOM 542 N N . PHE A 1 71 ? -2.795 -2.199 0.042 1 97.88 71 PHE A N 1
ATOM 543 C CA . PHE A 1 71 ? -3.996 -1.382 0.151 1 97.88 71 PHE A CA 1
ATOM 544 C C . PHE A 1 71 ? -4.945 -1.951 1.201 1 97.88 71 PHE A C 1
ATOM 546 O O . PHE A 1 71 ? -5.441 -3.07 1.057 1 97.88 71 PHE A O 1
ATOM 553 N N . CYS A 1 72 ? -5.203 -1.137 2.215 1 97.94 72 CYS A N 1
ATOM 554 C CA . CYS A 1 72 ? -6.082 -1.557 3.301 1 97.94 72 CYS A CA 1
ATOM 555 C C . CYS A 1 72 ? -7.449 -0.892 3.182 1 97.94 72 CYS A C 1
ATOM 557 O O . CYS A 1 72 ? -7.543 0.333 3.078 1 97.94 72 CYS A O 1
ATOM 559 N N . TYR A 1 73 ? -8.445 -1.698 3.146 1 97 73 TYR A N 1
ATOM 560 C CA . TYR A 1 73 ? -9.82 -1.231 3.121 1 97 73 TYR A CA 1
ATOM 561 C C . TYR A 1 73 ? -10.555 -1.623 4.398 1 97 73 TYR A C 1
ATOM 563 O O . TYR A 1 73 ? -9.938 -2.09 5.359 1 97 73 TYR A O 1
ATOM 571 N N . GLU A 1 74 ? -11.844 -1.345 4.395 1 94.56 74 GLU A N 1
ATOM 572 C CA . GLU A 1 74 ? -12.609 -1.6 5.609 1 94.56 74 GLU A CA 1
ATOM 573 C C . GLU A 1 74 ? -12.641 -3.088 5.941 1 94.56 74 GLU A C 1
ATOM 575 O O . GLU A 1 74 ? -12.445 -3.475 7.098 1 94.56 74 GLU A O 1
ATOM 580 N N . THR A 1 75 ? -12.805 -3.91 4.938 1 95.5 75 THR A N 1
ATOM 581 C CA . THR A 1 75 ? -13.008 -5.324 5.234 1 95.5 75 THR A CA 1
ATOM 582 C C . THR A 1 75 ? -11.969 -6.18 4.52 1 95.5 75 THR A C 1
ATOM 584 O O . THR A 1 75 ? -11.852 -7.379 4.785 1 95.5 75 THR A O 1
ATOM 587 N N . THR A 1 76 ? -11.195 -5.508 3.676 1 95.38 76 THR A N 1
ATOM 588 C CA . THR A 1 76 ? -10.312 -6.262 2.789 1 95.38 76 THR A CA 1
ATOM 589 C C . THR A 1 76 ? -8.922 -5.648 2.764 1 95.38 76 THR A C 1
ATOM 591 O O . THR A 1 76 ? -8.773 -4.426 2.842 1 95.38 76 THR A O 1
ATOM 594 N N . GLU A 1 77 ? -7.941 -6.52 2.645 1 96.5 77 GLU A N 1
ATOM 595 C CA . GLU A 1 77 ? -6.57 -6.09 2.369 1 96.5 77 GLU A CA 1
ATOM 596 C C . GLU A 1 77 ? -6.059 -6.684 1.06 1 96.5 77 GLU A C 1
ATOM 598 O O . GLU A 1 77 ? -6.234 -7.875 0.804 1 96.5 77 GLU A O 1
ATOM 603 N N . LEU A 1 78 ? -5.523 -5.84 0.238 1 97.38 78 LEU A N 1
ATOM 604 C CA . LEU A 1 78 ? -4.832 -6.285 -0.967 1 97.38 78 LEU A CA 1
ATOM 605 C C . LEU A 1 78 ? -3.326 -6.078 -0.838 1 97.38 78 LEU A C 1
ATOM 607 O O . LEU A 1 78 ? -2.869 -4.961 -0.6 1 97.38 78 LEU A O 1
ATOM 611 N N . VAL A 1 79 ? -2.596 -7.129 -0.97 1 98.38 79 VAL A N 1
ATOM 612 C CA . VAL A 1 79 ? -1.138 -7.062 -0.978 1 98.38 79 VAL A CA 1
ATOM 613 C C . VAL A 1 79 ? -0.604 -7.582 -2.311 1 98.38 79 VAL A C 1
ATOM 615 O O . VAL A 1 79 ? -0.953 -8.68 -2.74 1 98.38 79 VAL A O 1
ATOM 618 N N . VAL A 1 80 ? 0.123 -6.766 -2.938 1 98.62 80 VAL A N 1
ATOM 619 C CA . VAL A 1 80 ? 0.768 -7.152 -4.188 1 98.62 80 VAL A CA 1
ATOM 620 C C . VAL A 1 80 ? 2.279 -7.23 -3.988 1 98.62 80 VAL A C 1
ATOM 622 O O . VAL A 1 80 ? 2.91 -6.254 -3.58 1 98.62 80 VAL A O 1
ATOM 625 N N . LEU A 1 81 ? 2.82 -8.352 -4.25 1 98.69 81 LEU A N 1
ATOM 626 C CA . LEU A 1 81 ? 4.258 -8.57 -4.152 1 98.69 81 LEU A CA 1
ATOM 627 C C . LEU A 1 81 ? 4.895 -8.641 -5.535 1 98.69 81 LEU A C 1
ATOM 629 O O . LEU A 1 81 ? 4.559 -9.516 -6.336 1 98.69 81 LEU A O 1
ATOM 633 N N . ASN A 1 82 ? 5.723 -7.688 -5.793 1 98.38 82 ASN A N 1
ATOM 634 C CA . ASN A 1 82 ? 6.508 -7.723 -7.02 1 98.38 82 ASN A CA 1
ATOM 635 C C . ASN A 1 82 ? 7.723 -8.641 -6.887 1 98.38 82 ASN A C 1
ATOM 637 O O . ASN A 1 82 ? 8.742 -8.242 -6.328 1 98.38 82 ASN A O 1
ATOM 641 N N . MET A 1 83 ? 7.566 -9.844 -7.398 1 97.44 83 MET A N 1
ATOM 642 C CA . MET A 1 83 ? 8.609 -10.859 -7.375 1 97.44 83 MET A CA 1
ATOM 643 C C . MET A 1 83 ? 9.055 -11.219 -8.789 1 97.44 83 MET A C 1
ATOM 645 O O . MET A 1 83 ? 8.75 -12.305 -9.281 1 97.44 83 MET A O 1
ATOM 649 N N . LYS A 1 84 ? 9.852 -10.305 -9.289 1 95.06 84 LYS A N 1
ATOM 650 C CA . LYS A 1 84 ? 10.195 -10.406 -10.703 1 95.06 84 LYS A CA 1
ATOM 651 C C . LYS A 1 84 ? 10.773 -11.781 -11.031 1 95.06 84 LYS A C 1
ATOM 653 O O . LYS A 1 84 ? 11.609 -12.305 -10.289 1 95.06 84 LYS A O 1
ATOM 658 N N . PRO A 1 85 ? 10.289 -12.336 -12.242 1 95.88 85 PRO A N 1
ATOM 659 C CA . PRO A 1 85 ? 9.484 -11.695 -13.281 1 95.88 85 PRO A CA 1
ATOM 660 C C . PRO A 1 85 ? 7.984 -11.867 -13.07 1 95.88 85 PRO A C 1
ATOM 662 O O . PRO A 1 85 ? 7.191 -11.656 -13.992 1 95.88 85 PRO A O 1
ATOM 665 N N . LEU A 1 86 ? 7.578 -12.305 -11.93 1 98.06 86 LEU A N 1
ATOM 666 C CA . LEU A 1 86 ? 6.168 -12.555 -11.641 1 98.06 86 LEU A CA 1
ATOM 667 C C . LEU A 1 86 ? 5.641 -11.57 -10.609 1 98.06 86 LEU A C 1
ATOM 669 O O . LEU A 1 86 ? 6.418 -10.852 -9.977 1 98.06 86 LEU A O 1
ATOM 673 N N . THR A 1 87 ? 4.375 -11.492 -10.531 1 98.31 87 THR A N 1
ATOM 674 C CA . THR A 1 87 ? 3.676 -10.688 -9.531 1 98.31 87 THR A CA 1
ATOM 675 C C . THR A 1 87 ? 2.666 -11.539 -8.773 1 98.31 87 THR A C 1
ATOM 677 O O . THR A 1 87 ? 1.936 -12.336 -9.367 1 98.31 87 THR A O 1
ATOM 680 N N . VAL A 1 88 ? 2.635 -11.398 -7.465 1 98.56 88 VAL A N 1
ATOM 681 C CA . VAL A 1 88 ? 1.72 -12.164 -6.629 1 98.56 88 VAL A CA 1
ATOM 682 C C . VAL A 1 88 ? 0.662 -11.234 -6.035 1 98.56 88 VAL A C 1
ATOM 684 O O . VAL A 1 88 ? 0.989 -10.18 -5.484 1 98.56 88 VAL A O 1
ATOM 687 N N . TYR A 1 89 ? -0.554 -11.602 -6.137 1 98 89 TYR A N 1
ATOM 688 C CA . TYR A 1 89 ? -1.678 -10.891 -5.527 1 98 89 TYR A CA 1
ATOM 689 C C . TYR A 1 89 ? -2.26 -11.695 -4.367 1 98 89 TYR A C 1
ATOM 691 O O . TYR A 1 89 ? -2.598 -12.867 -4.523 1 98 89 TYR A O 1
ATOM 699 N N . ILE A 1 90 ? -2.369 -11.094 -3.26 1 97.38 90 ILE A N 1
ATOM 700 C CA . ILE A 1 90 ? -2.955 -11.703 -2.07 1 97.38 90 ILE A CA 1
ATOM 701 C C . ILE A 1 90 ? -4.125 -10.859 -1.577 1 97.38 90 ILE A C 1
ATOM 703 O O . ILE A 1 90 ? -3.963 -9.672 -1.298 1 97.38 90 ILE A O 1
ATOM 707 N N . VAL A 1 91 ? -5.234 -11.422 -1.505 1 96.12 91 VAL A N 1
ATOM 708 C CA . VAL A 1 91 ? -6.41 -10.75 -0.954 1 96.12 91 VAL A CA 1
ATOM 709 C C . VAL A 1 91 ? -6.82 -11.422 0.355 1 96.12 91 VAL A C 1
ATOM 711 O O . VAL A 1 91 ? -7.016 -12.641 0.4 1 96.12 91 VAL A O 1
ATOM 714 N N . ALA A 1 92 ? -6.93 -10.625 1.357 1 96.25 92 ALA A N 1
ATOM 715 C CA . ALA A 1 92 ? -7.23 -11.133 2.693 1 96.25 92 ALA A CA 1
ATOM 716 C C . ALA A 1 92 ? -8.242 -10.242 3.406 1 96.25 92 ALA A C 1
ATOM 718 O O . ALA A 1 92 ? -8.578 -9.164 2.922 1 96.25 92 ALA A O 1
ATOM 719 N N . SER A 1 93 ? -8.758 -10.734 4.484 1 95.69 93 SER A N 1
ATOM 720 C CA . SER A 1 93 ? -9.602 -9.906 5.336 1 95.69 93 SER A CA 1
ATOM 721 C C . SER A 1 93 ? -8.789 -8.82 6.039 1 95.69 93 SER A C 1
ATOM 723 O O . SER A 1 93 ? -7.582 -8.969 6.23 1 95.69 93 SER A O 1
ATOM 725 N N . SER A 1 94 ? -9.461 -7.75 6.441 1 95.62 94 SER A N 1
ATOM 726 C CA . SER A 1 94 ? -8.805 -6.621 7.09 1 95.62 94 SER A CA 1
ATOM 727 C C . SER A 1 94 ? -8.297 -7.004 8.477 1 95.62 94 SER A C 1
ATOM 729 O O . SER A 1 94 ? -7.516 -6.27 9.086 1 95.62 94 SER A O 1
ATOM 731 N N . GLU A 1 95 ? -8.625 -8.133 8.93 1 95 95 GLU A N 1
ATOM 732 C CA . GLU A 1 95 ? -8.18 -8.594 10.242 1 95 95 GLU A CA 1
ATOM 733 C C . GLU A 1 95 ? -6.793 -9.227 10.164 1 95 95 GLU A C 1
ATOM 735 O O . GLU A 1 95 ? -6.141 -9.43 11.195 1 95 95 GLU A O 1
ATOM 740 N N . CYS A 1 96 ? -6.367 -9.562 9 1 95.62 96 CYS A N 1
ATOM 741 C CA . CYS A 1 96 ? -5.035 -10.125 8.812 1 95.62 96 CYS A CA 1
ATOM 742 C C . CYS A 1 96 ? -3.973 -9.039 8.844 1 95.62 96 CYS A C 1
ATOM 744 O O . CYS A 1 96 ? -4.055 -8.062 8.094 1 95.62 96 CYS A O 1
ATOM 746 N N . PRO A 1 97 ? -2.982 -9.156 9.648 1 94.88 97 PRO A N 1
ATOM 747 C CA . PRO A 1 97 ? -1.937 -8.133 9.695 1 94.88 97 PRO A CA 1
ATOM 748 C C . PRO A 1 97 ? -1.117 -8.062 8.406 1 94.88 97 PRO A C 1
ATOM 750 O O . PRO A 1 97 ? -0.677 -9.094 7.898 1 94.88 97 PRO A O 1
ATOM 753 N N . VAL A 1 98 ? -0.884 -6.879 7.996 1 94.94 98 VAL A N 1
ATOM 754 C CA . VAL A 1 98 ? -0.228 -6.715 6.703 1 94.94 98 VAL A CA 1
ATOM 755 C C . VAL A 1 98 ? 1.201 -7.246 6.773 1 94.94 98 VAL A C 1
ATOM 757 O O . VAL A 1 98 ? 1.757 -7.691 5.77 1 94.94 98 VAL A O 1
ATOM 760 N N . GLY A 1 99 ? 1.809 -7.109 8 1 94.44 99 GLY A N 1
ATOM 761 C CA . GLY A 1 99 ? 3.145 -7.652 8.172 1 94.44 99 GLY A CA 1
ATOM 762 C C . GLY A 1 99 ? 3.234 -9.133 7.848 1 94.44 99 GLY A C 1
ATOM 763 O O . GLY A 1 99 ? 4.227 -9.594 7.281 1 94.44 99 GLY A O 1
ATOM 764 N N . VAL A 1 100 ? 2.219 -9.906 8.227 1 96 100 VAL A N 1
ATOM 765 C CA . VAL A 1 100 ? 2.15 -11.336 7.934 1 96 100 VAL A CA 1
ATOM 766 C C . VAL A 1 100 ? 2.082 -11.555 6.422 1 96 100 VAL A C 1
ATOM 768 O O . VAL A 1 100 ? 2.82 -12.375 5.871 1 96 100 VAL A O 1
ATOM 771 N N . LEU A 1 101 ? 1.272 -10.797 5.762 1 97.75 101 LEU A N 1
ATOM 772 C CA . LEU A 1 101 ? 1.073 -10.938 4.32 1 97.75 101 LEU A CA 1
ATOM 773 C C . LEU A 1 101 ? 2.336 -10.555 3.559 1 97.75 101 LEU A C 1
ATOM 775 O O . LEU A 1 101 ? 2.725 -11.242 2.607 1 97.75 101 LEU A O 1
ATOM 779 N N . ARG A 1 102 ? 2.898 -9.453 3.979 1 97.38 102 ARG A N 1
ATOM 780 C CA . ARG A 1 102 ? 4.129 -9 3.336 1 97.38 102 ARG A CA 1
ATOM 781 C C . ARG A 1 102 ? 5.23 -10.047 3.475 1 97.38 102 ARG A C 1
ATOM 783 O O . ARG A 1 102 ? 6.031 -10.234 2.555 1 97.38 102 ARG A O 1
ATOM 790 N N . GLN A 1 103 ? 5.254 -10.742 4.543 1 96.88 103 GLN A N 1
ATOM 791 C CA . GLN A 1 103 ? 6.316 -11.695 4.84 1 96.88 103 GLN A CA 1
ATOM 792 C C . GLN A 1 103 ? 6.133 -12.984 4.051 1 96.88 103 GLN A C 1
ATOM 794 O O . GLN A 1 103 ? 7.047 -13.812 3.979 1 96.88 103 GLN A O 1
ATOM 799 N N . LEU A 1 104 ? 5.051 -13.148 3.463 1 98.38 104 LEU A N 1
ATOM 800 C CA . LEU A 1 104 ? 4.828 -14.336 2.643 1 98.38 104 LEU A CA 1
ATOM 801 C C . LEU A 1 104 ? 5.789 -14.359 1.458 1 98.38 104 LEU A C 1
ATOM 803 O O . LEU A 1 104 ? 5.941 -15.398 0.799 1 98.38 104 LEU A O 1
ATOM 807 N N . ARG A 1 105 ? 6.434 -13.289 1.202 1 98.25 105 ARG A N 1
ATOM 808 C CA . ARG A 1 105 ? 7.461 -13.266 0.168 1 98.25 105 ARG A CA 1
ATOM 809 C C . ARG A 1 105 ? 8.445 -14.414 0.353 1 98.25 105 ARG A C 1
ATOM 811 O O . ARG A 1 105 ? 8.875 -15.039 -0.623 1 98.25 105 ARG A O 1
ATOM 818 N N . GLY A 1 106 ? 8.773 -14.617 1.582 1 98.25 106 GLY A N 1
ATOM 819 C CA . GLY A 1 106 ? 9.703 -15.703 1.877 1 98.25 106 GLY A CA 1
ATOM 820 C C . GLY A 1 106 ? 9.195 -17.062 1.435 1 98.25 106 GLY A C 1
ATOM 821 O O . GLY A 1 106 ? 9.773 -17.688 0.538 1 98.25 106 GLY A O 1
ATOM 822 N N . PRO A 1 107 ? 8.102 -17.562 2.023 1 98.19 107 PRO A N 1
ATOM 823 C CA . PRO A 1 107 ? 7.531 -18.859 1.65 1 98.19 107 PRO A CA 1
ATOM 824 C C . PRO A 1 107 ? 7.16 -18.938 0.171 1 98.19 107 PRO A C 1
ATOM 826 O O . PRO A 1 107 ? 7.168 -20.031 -0.415 1 98.19 107 PRO A O 1
ATOM 829 N N . LEU A 1 108 ? 6.973 -17.844 -0.529 1 98.62 108 LEU A N 1
ATOM 830 C CA . LEU A 1 108 ? 6.535 -17.844 -1.921 1 98.62 108 LEU A CA 1
ATOM 831 C C . LEU A 1 108 ? 7.73 -17.922 -2.865 1 98.62 108 LEU A C 1
ATOM 833 O O . LEU A 1 108 ? 7.578 -18.281 -4.035 1 98.62 108 LEU A O 1
ATOM 837 N N . GLU A 1 109 ? 8.844 -17.562 -2.363 1 98.38 109 GLU A N 1
ATOM 838 C CA . GLU A 1 109 ? 10.016 -17.453 -3.223 1 98.38 109 GLU A CA 1
ATOM 839 C C . GLU A 1 109 ? 10.281 -18.75 -3.971 1 98.38 109 GLU A C 1
ATOM 841 O O . GLU A 1 109 ? 10.414 -18.766 -5.195 1 98.38 109 GLU A O 1
ATOM 846 N N . PRO A 1 110 ? 10.32 -19.953 -3.26 1 97.25 110 PRO A N 1
ATOM 847 C CA . PRO A 1 110 ? 10.562 -21.188 -4.008 1 97.25 110 PRO A CA 1
ATOM 848 C C . PRO A 1 110 ? 9.461 -21.484 -5.023 1 97.25 110 PRO A C 1
ATOM 850 O O . PRO A 1 110 ? 9.727 -22.047 -6.082 1 97.25 110 PRO A O 1
ATOM 853 N N . ILE A 1 111 ? 8.258 -21.125 -4.715 1 97.56 111 ILE A N 1
ATOM 854 C CA . ILE A 1 111 ? 7.121 -21.375 -5.598 1 97.56 111 ILE A CA 1
ATOM 855 C C . ILE A 1 111 ? 7.234 -20.484 -6.84 1 97.56 111 ILE A C 1
ATOM 857 O O . ILE A 1 111 ? 7.055 -20.969 -7.965 1 97.56 111 ILE A O 1
ATOM 861 N N . ILE A 1 112 ? 7.582 -19.25 -6.68 1 97.75 112 ILE A N 1
ATOM 862 C CA . ILE A 1 112 ? 7.719 -18.281 -7.766 1 97.75 112 ILE A CA 1
ATOM 863 C C . ILE A 1 112 ? 8.852 -18.703 -8.695 1 97.75 112 ILE A C 1
ATOM 865 O O . ILE A 1 112 ? 8.727 -18.641 -9.914 1 97.75 112 ILE A O 1
ATOM 869 N N . ASN A 1 113 ? 9.914 -19.125 -8.102 1 95.94 113 ASN A N 1
ATOM 870 C CA . ASN A 1 113 ? 11.039 -19.609 -8.898 1 95.94 113 ASN A CA 1
ATOM 871 C C . ASN A 1 113 ? 10.641 -20.797 -9.75 1 95.94 113 ASN A C 1
ATOM 873 O O . ASN A 1 113 ? 11.031 -20.891 -10.922 1 95.94 113 ASN A O 1
ATOM 877 N N . GLU A 1 114 ? 9.93 -21.719 -9.117 1 95.12 114 GLU A N 1
ATOM 878 C CA . GLU A 1 114 ? 9.461 -22.891 -9.852 1 95.12 114 GLU A CA 1
ATOM 879 C C . GLU A 1 114 ? 8.562 -22.484 -11.023 1 95.12 114 GLU A C 1
ATOM 881 O O . GLU A 1 114 ? 8.68 -23.016 -12.117 1 95.12 114 GLU A O 1
ATOM 886 N N . ILE A 1 115 ? 7.684 -21.531 -10.812 1 96.44 115 ILE A N 1
ATOM 887 C CA . ILE A 1 115 ? 6.781 -21.062 -11.852 1 96.44 115 ILE A CA 1
ATOM 888 C C . ILE A 1 115 ? 7.586 -20.406 -12.977 1 96.44 115 ILE A C 1
ATOM 890 O O . ILE A 1 115 ? 7.328 -20.641 -14.156 1 96.44 115 ILE A O 1
ATOM 894 N N . ALA A 1 116 ? 8.5 -19.562 -12.594 1 94.75 116 ALA A N 1
ATOM 895 C CA . ALA A 1 116 ? 9.32 -18.859 -13.578 1 94.75 116 ALA A CA 1
ATOM 896 C C . ALA A 1 116 ? 10.07 -19.844 -14.469 1 94.75 116 ALA A C 1
ATOM 898 O O . ALA A 1 116 ? 10.172 -19.641 -15.68 1 94.75 116 ALA A O 1
ATOM 899 N N . LEU A 1 117 ? 10.57 -20.891 -13.859 1 92.19 117 LEU A N 1
ATOM 900 C CA . LEU A 1 117 ? 11.297 -21.906 -14.602 1 92.19 117 LEU A CA 1
ATOM 901 C C . LEU A 1 117 ? 10.367 -22.688 -15.523 1 92.19 117 LEU A C 1
ATOM 903 O O . LEU A 1 117 ? 10.727 -23 -16.656 1 92.19 117 LEU A O 1
ATOM 907 N N . ALA A 1 118 ? 9.172 -22.938 -15.031 1 90.75 118 ALA A N 1
ATOM 908 C CA . ALA A 1 118 ? 8.219 -23.766 -15.773 1 90.75 118 ALA A CA 1
ATOM 909 C C . ALA A 1 118 ? 7.621 -23 -16.938 1 90.75 118 ALA A C 1
ATOM 911 O O . ALA A 1 118 ? 7.285 -23.578 -17.984 1 90.75 118 ALA A O 1
ATOM 912 N N . THR A 1 119 ? 7.453 -21.688 -16.844 1 88.5 119 THR A N 1
ATOM 913 C CA . THR A 1 119 ? 6.773 -20.891 -17.859 1 88.5 119 THR A CA 1
ATOM 914 C C . THR A 1 119 ? 7.781 -20.266 -18.812 1 88.5 119 THR A C 1
ATOM 916 O O . THR A 1 119 ? 7.398 -19.656 -19.812 1 88.5 119 THR A O 1
ATOM 919 N N . ASN A 1 120 ? 9.047 -20.453 -18.688 1 82.06 120 ASN A N 1
ATOM 920 C CA . ASN A 1 120 ? 10.109 -19.875 -19.5 1 82.06 120 ASN A CA 1
ATOM 921 C C . ASN A 1 120 ? 10 -18.359 -19.578 1 82.06 120 ASN A C 1
ATOM 923 O O . ASN A 1 120 ? 10.117 -17.766 -20.656 1 82.06 120 ASN A O 1
ATOM 927 N N . ILE A 1 121 ? 9.461 -17.797 -18.578 1 72.88 121 ILE A N 1
ATOM 928 C CA . ILE A 1 121 ? 9.398 -16.328 -18.5 1 72.88 121 ILE A CA 1
ATOM 929 C C . ILE A 1 121 ? 10.766 -15.773 -18.141 1 72.88 121 ILE A C 1
ATOM 931 O O . ILE A 1 121 ? 11.375 -16.188 -17.156 1 72.88 121 ILE A O 1
ATOM 935 N N . PRO A 1 122 ? 11.469 -14.984 -19.047 1 65.69 122 PRO A N 1
ATOM 936 C CA . PRO A 1 122 ? 12.805 -14.461 -18.766 1 65.69 122 PRO A CA 1
ATOM 937 C C . PRO A 1 122 ? 12.844 -13.609 -17.5 1 65.69 122 PRO A C 1
ATOM 939 O O . PRO A 1 122 ? 11.891 -12.891 -17.203 1 65.69 122 PRO A O 1
ATOM 942 N N . ASN A 1 123 ? 13.734 -13.836 -16.562 1 61 123 ASN A N 1
ATOM 943 C CA . ASN A 1 123 ? 13.953 -13.055 -15.352 1 61 123 ASN A CA 1
ATOM 944 C C . ASN A 1 123 ? 14.516 -11.672 -15.664 1 61 123 ASN A C 1
ATOM 946 O O . ASN A 1 123 ? 15.727 -11.508 -15.82 1 61 123 ASN A O 1
ATOM 950 N N . VAL A 1 124 ? 13.922 -11.195 -16.531 1 48.91 124 VAL A N 1
ATOM 951 C CA . VAL A 1 124 ? 14.656 -9.969 -16.828 1 48.91 124 VAL A CA 1
ATOM 952 C C . VAL A 1 124 ? 14.398 -8.938 -15.727 1 48.91 124 VAL A C 1
ATOM 954 O O . VAL A 1 124 ? 13.336 -8.938 -15.109 1 48.91 124 VAL A O 1
ATOM 957 N N . MET B 1 1 ? 3.775 26.094 15.109 1 65.12 1 MET B N 1
ATOM 958 C CA . MET B 1 1 ? 2.533 25.938 15.859 1 65.12 1 MET B CA 1
ATOM 959 C C . MET B 1 1 ? 2.488 24.578 16.562 1 65.12 1 MET B C 1
ATOM 961 O O . MET B 1 1 ? 3.365 23.734 16.344 1 65.12 1 MET B O 1
ATOM 965 N N . GLU B 1 2 ? 1.543 24.375 17.688 1 90.19 2 GLU B N 1
ATOM 966 C C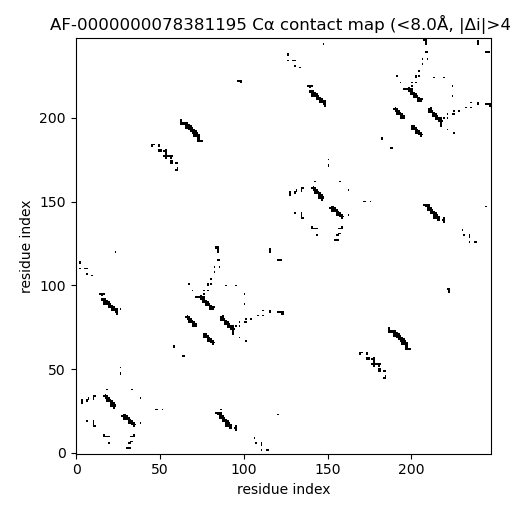A . GLU B 1 2 ? 1.336 23.203 18.531 1 90.19 2 GLU B CA 1
ATOM 967 C C . GLU B 1 2 ? 1.171 21.938 17.688 1 90.19 2 GLU B C 1
ATOM 969 O O . GLU B 1 2 ? 1.667 20.875 18.047 1 90.19 2 GLU B O 1
ATOM 974 N N . ILE B 1 3 ? 0.786 22.234 16.5 1 94.81 3 ILE B N 1
ATOM 975 C CA . ILE B 1 3 ? 0.522 21.094 15.625 1 94.81 3 ILE B CA 1
ATOM 976 C C . ILE B 1 3 ? 1.833 20.578 15.031 1 94.81 3 ILE B C 1
ATOM 978 O O . ILE B 1 3 ? 2.088 19.375 15.023 1 94.81 3 ILE B O 1
ATOM 982 N N . SER B 1 4 ? 2.633 21.453 14.516 1 94.75 4 SER B N 1
ATOM 983 C CA . SER B 1 4 ? 3.92 21.062 13.945 1 94.75 4 SER B CA 1
ATOM 984 C C . SER B 1 4 ? 4.805 20.375 14.984 1 94.75 4 SER B C 1
ATOM 986 O O . SER B 1 4 ? 5.527 19.438 14.672 1 94.75 4 SER B O 1
ATOM 988 N N . ARG B 1 5 ? 4.723 20.891 16.172 1 95.88 5 ARG B N 1
ATOM 989 C CA . ARG B 1 5 ? 5.516 20.297 17.25 1 95.88 5 ARG B CA 1
ATOM 990 C C . ARG B 1 5 ? 5.055 18.875 17.562 1 95.88 5 ARG B C 1
ATOM 992 O O . ARG B 1 5 ? 5.875 17.984 17.781 1 95.88 5 ARG B O 1
ATOM 999 N N . SER B 1 6 ? 3.748 18.719 17.578 1 97.12 6 SER B N 1
ATOM 1000 C CA . SER B 1 6 ? 3.199 17.391 17.812 1 97.12 6 SER B CA 1
ATOM 1001 C C . SER B 1 6 ? 3.627 16.406 16.719 1 97.12 6 SER B C 1
ATOM 1003 O O . SER B 1 6 ? 3.98 15.266 17.016 1 97.12 6 SER B O 1
ATOM 1005 N N . LEU B 1 7 ? 3.604 16.844 15.492 1 96.62 7 LEU B N 1
ATOM 1006 C CA . LEU B 1 7 ? 4.051 16.016 14.383 1 96.62 7 LEU B CA 1
ATOM 1007 C C . LEU B 1 7 ? 5.543 15.719 14.484 1 96.62 7 LEU B C 1
ATOM 1009 O O . LEU B 1 7 ? 5.98 14.602 14.203 1 96.62 7 LEU B O 1
ATOM 1013 N N . GLN B 1 8 ? 6.242 16.703 14.883 1 95.94 8 GLN B N 1
ATOM 1014 C CA . GLN B 1 8 ? 7.684 16.531 15.047 1 95.94 8 GLN B CA 1
ATOM 1015 C C . GLN B 1 8 ? 7.996 15.484 16.109 1 95.94 8 GLN B C 1
ATOM 1017 O O . GLN B 1 8 ? 8.961 14.727 15.977 1 95.94 8 GLN B O 1
ATOM 1022 N N . THR B 1 9 ? 7.227 15.484 17.172 1 97.19 9 THR B N 1
ATOM 1023 C CA . THR B 1 9 ? 7.41 14.5 18.234 1 97.19 9 THR B CA 1
ATOM 1024 C C . THR B 1 9 ? 7.199 13.086 17.703 1 97.19 9 THR B C 1
ATOM 1026 O O . THR B 1 9 ? 7.98 12.18 18 1 97.19 9 THR B O 1
ATOM 1029 N N . ILE B 1 10 ? 6.145 12.922 16.875 1 97.5 10 ILE B N 1
ATOM 1030 C CA . ILE B 1 10 ? 5.887 11.617 16.281 1 97.5 10 ILE B CA 1
ATOM 1031 C C . ILE B 1 10 ? 7.07 11.211 15.406 1 97.5 10 ILE B C 1
ATOM 1033 O O . ILE B 1 10 ? 7.531 10.07 15.461 1 97.5 10 ILE B O 1
ATOM 1037 N N . LEU B 1 11 ? 7.586 12.133 14.617 1 96.38 11 LEU B N 1
ATOM 1038 C CA . LEU B 1 11 ? 8.727 11.883 13.734 1 96.38 11 LEU B CA 1
ATOM 1039 C C . LEU B 1 11 ? 9.953 11.484 14.539 1 96.38 11 LEU B C 1
ATOM 1041 O O . LEU B 1 11 ? 10.625 10.5 14.211 1 96.38 11 LEU B O 1
ATOM 1045 N N . ARG B 1 12 ? 10.18 12.117 15.57 1 95.56 12 ARG B N 1
ATOM 1046 C CA . ARG B 1 12 ? 11.359 11.875 16.391 1 95.56 12 ARG B CA 1
ATOM 1047 C C . ARG B 1 12 ? 11.25 10.547 17.141 1 95.56 12 ARG B C 1
ATOM 1049 O O . ARG B 1 12 ? 12.242 9.852 17.328 1 95.56 12 ARG B O 1
ATOM 1056 N N . ASP B 1 13 ? 10.055 10.234 17.5 1 96.94 13 ASP B N 1
ATOM 1057 C CA . ASP B 1 13 ? 9.828 9.055 18.328 1 96.94 13 ASP B CA 1
ATOM 1058 C C . ASP B 1 13 ? 9.766 7.789 17.484 1 96.94 13 ASP B C 1
ATOM 1060 O O . ASP B 1 13 ? 9.766 6.676 18.016 1 96.94 13 ASP B O 1
ATOM 1064 N N . THR B 1 14 ? 9.672 7.949 16.219 1 96.56 14 THR B N 1
ATOM 1065 C CA . THR B 1 14 ? 9.609 6.805 15.312 1 96.56 14 THR B CA 1
ATOM 1066 C C . THR B 1 14 ? 10.844 6.754 14.406 1 96.56 14 THR B C 1
ATOM 1068 O O . THR B 1 14 ? 10.906 7.461 13.398 1 96.56 14 THR B O 1
ATOM 1071 N N . ALA B 1 15 ? 11.711 5.867 14.734 1 94.69 15 ALA B N 1
ATOM 1072 C CA . ALA B 1 15 ? 12.977 5.789 14.008 1 94.69 15 ALA B CA 1
ATOM 1073 C C . ALA B 1 15 ? 12.742 5.48 12.531 1 94.69 15 ALA B C 1
ATOM 1075 O O . ALA B 1 15 ? 11.93 4.621 12.188 1 94.69 15 ALA B O 1
ATOM 1076 N N . GLY B 1 16 ? 13.461 6.258 11.68 1 95.06 16 GLY B N 1
ATOM 1077 C CA . GLY B 1 16 ? 13.453 5.926 10.266 1 95.06 16 GLY B CA 1
ATOM 1078 C C . GLY B 1 16 ? 12.547 6.828 9.445 1 95.06 16 GLY B C 1
ATOM 1079 O O . GLY B 1 16 ? 12.641 6.859 8.219 1 95.06 16 GLY B O 1
ATOM 1080 N N . ILE B 1 17 ? 11.664 7.555 10.117 1 96.06 17 ILE B N 1
ATOM 1081 C CA . ILE B 1 17 ? 10.797 8.453 9.367 1 96.06 17 ILE B CA 1
ATOM 1082 C C . ILE B 1 17 ? 11.609 9.641 8.852 1 96.06 17 ILE B C 1
ATOM 1084 O O . ILE B 1 17 ? 12.375 10.25 9.602 1 96.06 17 ILE B O 1
ATOM 1088 N N . GLN B 1 18 ? 11.422 9.859 7.633 1 93.94 18 GLN B N 1
ATOM 1089 C CA . GLN B 1 18 ? 12.109 10.992 7.02 1 93.94 18 GLN B CA 1
ATOM 1090 C C . GLN B 1 18 ? 11.258 12.25 7.074 1 93.94 18 GLN B C 1
ATOM 1092 O O . GLN B 1 18 ? 11.734 13.32 7.469 1 93.94 18 GLN B O 1
ATOM 1097 N N . TYR B 1 19 ? 9.977 12.133 6.684 1 93.88 19 TYR B N 1
ATOM 1098 C CA . TYR B 1 19 ? 9.094 13.273 6.855 1 93.88 19 TYR B CA 1
ATOM 1099 C C . TYR B 1 19 ? 7.633 12.828 6.902 1 93.88 19 TYR B C 1
ATOM 1101 O O . TYR B 1 19 ? 7.301 11.727 6.469 1 93.88 19 TYR B O 1
ATOM 1109 N N . ILE B 1 20 ? 6.824 13.648 7.43 1 96.69 20 ILE B N 1
ATOM 1110 C CA . ILE B 1 20 ? 5.379 13.523 7.551 1 96.69 20 ILE B CA 1
ATOM 1111 C C . ILE B 1 20 ? 4.703 14.812 7.102 1 96.69 20 ILE B C 1
ATOM 1113 O O . ILE B 1 20 ? 5.145 15.906 7.465 1 96.69 20 ILE B O 1
ATOM 1117 N N . PHE B 1 21 ? 3.66 14.703 6.27 1 96.5 21 PHE B N 1
ATOM 1118 C CA . PHE B 1 21 ? 2.873 15.898 6.008 1 96.5 21 PHE B CA 1
ATOM 1119 C C . PHE B 1 21 ? 1.406 15.547 5.789 1 96.5 21 PHE B C 1
ATOM 1121 O O . PHE B 1 21 ? 1.066 14.383 5.586 1 96.5 21 PHE B O 1
ATOM 1128 N N . VAL B 1 22 ? 0.557 16.562 5.84 1 97.25 22 VAL B N 1
ATOM 1129 C CA . VAL B 1 22 ? -0.893 16.391 5.816 1 97.25 22 VAL B CA 1
ATOM 1130 C C . VAL B 1 22 ? -1.496 17.281 4.723 1 97.25 22 VAL B C 1
ATOM 1132 O O . VAL B 1 22 ? -1.082 18.422 4.543 1 97.25 22 VAL B O 1
ATOM 1135 N N . THR B 1 23 ? -2.4 16.766 4.016 1 97.06 23 THR B N 1
ATOM 1136 C CA . THR B 1 23 ? -3.135 17.547 3.02 1 97.06 23 THR B CA 1
ATOM 1137 C C . THR B 1 23 ? -4.637 17.453 3.27 1 97.06 23 THR B C 1
ATOM 1139 O O . THR B 1 23 ? -5.094 16.625 4.059 1 97.06 23 THR B O 1
ATOM 1142 N N . ASP B 1 24 ? -5.348 18.312 2.688 1 96 24 ASP B N 1
ATOM 1143 C CA . ASP B 1 24 ? -6.793 18.109 2.637 1 96 24 ASP B CA 1
ATOM 1144 C C . ASP B 1 24 ? -7.18 17.156 1.506 1 96 24 ASP B C 1
ATOM 1146 O O . ASP B 1 24 ? -6.312 16.531 0.891 1 96 24 ASP B O 1
ATOM 1150 N N . LYS B 1 25 ? -8.453 17.031 1.295 1 90.75 25 LYS B N 1
ATOM 1151 C CA . LYS B 1 25 ? -8.969 16.078 0.325 1 90.75 25 LYS B CA 1
ATOM 1152 C C . LYS B 1 25 ? -8.539 16.438 -1.094 1 90.75 25 LYS B C 1
ATOM 1154 O O . LYS B 1 25 ? -8.492 15.578 -1.977 1 90.75 25 LYS B O 1
ATOM 1159 N N . ASP B 1 26 ? -8.227 17.688 -1.371 1 92.75 26 ASP B N 1
ATOM 1160 C CA . ASP B 1 26 ? -7.863 18.156 -2.701 1 92.75 26 ASP B CA 1
ATOM 1161 C C . ASP B 1 26 ? -6.352 18.125 -2.904 1 92.75 26 ASP B C 1
ATOM 1163 O O . ASP B 1 26 ? -5.852 18.453 -3.98 1 92.75 26 ASP B O 1
ATOM 1167 N N . GLY B 1 27 ? -5.652 17.734 -1.913 1 95.12 27 GLY B N 1
ATOM 1168 C CA . GLY B 1 27 ? -4.211 17.594 -2.021 1 95.12 27 GLY B CA 1
ATOM 1169 C C . GLY B 1 27 ? -3.457 18.875 -1.674 1 95.12 27 GLY B C 1
ATOM 1170 O O . GLY B 1 27 ? -2.271 19 -1.983 1 95.12 27 GLY B O 1
ATOM 1171 N N . VAL B 1 28 ? -4.109 19.781 -1.146 1 94.44 28 VAL B N 1
ATOM 1172 C CA . VAL B 1 28 ? -3.443 21.016 -0.711 1 94.44 28 VAL B CA 1
ATOM 1173 C C . VAL B 1 28 ? -2.709 20.766 0.604 1 94.44 28 VAL B C 1
ATOM 1175 O O . VAL B 1 28 ? -3.326 20.391 1.607 1 94.44 28 VAL B O 1
ATOM 1178 N N . PRO B 1 29 ? -1.454 21 0.661 1 94.19 29 PRO B N 1
ATOM 1179 C CA . PRO B 1 29 ? -0.695 20.781 1.893 1 94.19 29 PRO B CA 1
ATOM 1180 C C . PRO B 1 29 ? -1.128 21.703 3.031 1 94.19 29 PRO B C 1
ATOM 1182 O O . PRO B 1 29 ? -1.393 22.875 2.805 1 94.19 29 PRO B O 1
ATOM 1185 N N . ILE B 1 30 ? -1.209 21.172 4.18 1 95 30 ILE B N 1
ATOM 1186 C CA . ILE B 1 30 ? -1.631 21.922 5.359 1 95 30 ILE B CA 1
ATOM 1187 C C . ILE B 1 30 ? -0.446 22.109 6.305 1 95 30 ILE B C 1
ATOM 1189 O O . ILE B 1 30 ? -0.184 23.219 6.77 1 95 30 ILE B O 1
ATOM 1193 N N . VAL B 1 31 ? 0.282 21.109 6.598 1 94.44 31 VAL B N 1
ATOM 1194 C CA . VAL B 1 31 ? 1.42 21.125 7.512 1 94.44 31 VAL B CA 1
ATOM 1195 C C . VAL B 1 31 ? 2.346 19.953 7.219 1 94.44 31 VAL B C 1
ATOM 1197 O O . VAL B 1 31 ? 1.91 18.938 6.684 1 94.44 31 VAL B O 1
ATOM 1200 N N . GLY B 1 32 ? 3.623 20.078 7.496 1 94.56 32 GLY B N 1
ATOM 1201 C CA . GLY B 1 32 ? 4.59 19.016 7.336 1 94.56 32 GLY B CA 1
ATOM 1202 C C . GLY B 1 32 ? 5.855 19.219 8.148 1 94.56 32 GLY B C 1
ATOM 1203 O O . GLY B 1 32 ? 6.203 20.359 8.484 1 94.56 32 GLY B O 1
ATOM 1204 N N . VAL B 1 33 ? 6.418 18.125 8.5 1 93.81 33 VAL B N 1
ATOM 1205 C CA . VAL B 1 33 ? 7.688 18.141 9.227 1 93.81 33 VAL B CA 1
ATOM 1206 C C . VAL B 1 33 ? 8.664 17.156 8.586 1 93.81 33 VAL B C 1
ATOM 1208 O O . VAL B 1 33 ? 8.25 16.172 7.965 1 93.81 33 VAL B O 1
ATOM 1211 N N . SER B 1 34 ? 9.914 17.422 8.734 1 93.06 34 SER B N 1
ATOM 1212 C CA . SER B 1 34 ? 10.961 16.578 8.172 1 93.06 34 SER B CA 1
ATOM 1213 C C . SER B 1 34 ? 12.148 16.453 9.125 1 93.06 34 SER B C 1
ATOM 1215 O O . SER B 1 34 ? 12.328 17.297 10.008 1 93.06 34 SER B O 1
ATOM 1217 N N . GLU B 1 35 ? 12.781 15.336 8.961 1 86.44 35 GLU B N 1
ATOM 1218 C CA . GLU B 1 35 ? 14.008 15.133 9.719 1 86.44 35 GLU B CA 1
ATOM 1219 C C . GLU B 1 35 ? 15.094 16.109 9.289 1 86.44 35 GLU B C 1
ATOM 1221 O O . GLU B 1 35 ? 15.859 16.609 10.117 1 86.44 35 GLU B O 1
ATOM 1226 N N . SER B 1 36 ? 15.289 16.172 8.008 1 76.81 36 SER B N 1
ATOM 1227 C CA . SER B 1 36 ? 16.297 17.078 7.48 1 76.81 36 SER B CA 1
ATOM 1228 C C . SER B 1 36 ? 15.648 18.281 6.801 1 76.81 36 SER B C 1
ATOM 1230 O O . SER B 1 36 ? 14.531 18.188 6.301 1 76.81 36 SER B O 1
ATOM 1232 N N . SER B 1 37 ? 16.078 19.391 7.098 1 64.69 37 SER B N 1
ATOM 1233 C CA . SER B 1 37 ? 15.57 20.625 6.516 1 64.69 37 SER B CA 1
ATOM 1234 C C . SER B 1 37 ? 15.469 20.531 5 1 64.69 37 SER B C 1
ATOM 1236 O O . SER B 1 37 ? 14.734 21.281 4.367 1 64.69 37 SER B O 1
ATOM 1238 N N . GLY B 1 38 ? 16.172 19.609 4.387 1 54.38 38 GLY B N 1
ATOM 1239 C CA . GLY B 1 38 ? 16.266 19.578 2.936 1 54.38 38 GLY B CA 1
ATOM 1240 C C . GLY B 1 38 ? 15.195 18.719 2.285 1 54.38 38 GLY B C 1
ATOM 1241 O O . GLY B 1 38 ? 15.281 18.406 1.097 1 54.38 38 GLY B O 1
ATOM 1242 N N . GLU B 1 39 ? 14.406 18.109 2.984 1 56.5 39 GLU B N 1
ATOM 1243 C CA . GLU B 1 39 ? 13.469 17.266 2.24 1 56.5 39 GLU B CA 1
ATOM 1244 C C . GLU B 1 39 ? 12.75 18.062 1.154 1 56.5 39 GLU B C 1
ATOM 1246 O O . GLU B 1 39 ? 12.25 19.156 1.411 1 56.5 39 GLU B O 1
ATOM 1251 N N . ASP B 1 40 ? 13.234 17.797 0.006 1 56.56 40 ASP B N 1
ATOM 1252 C CA . ASP B 1 40 ? 12.734 18.531 -1.154 1 56.56 40 ASP B CA 1
ATOM 1253 C C . ASP B 1 40 ? 11.211 18.547 -1.173 1 56.56 40 ASP B C 1
ATOM 1255 O O . ASP B 1 40 ? 10.57 17.578 -1.57 1 56.56 40 ASP B O 1
ATOM 1259 N N . LEU B 1 41 ? 10.648 19.344 -0.299 1 60.5 41 LEU B N 1
ATOM 1260 C CA . LEU B 1 41 ? 9.266 19.812 -0.417 1 60.5 41 LEU B CA 1
ATOM 1261 C C . LEU B 1 41 ? 8.789 19.734 -1.865 1 60.5 41 LEU B C 1
ATOM 1263 O O . LEU B 1 41 ? 7.598 19.578 -2.125 1 60.5 41 LEU B O 1
ATOM 1267 N N . ARG B 1 42 ? 9.961 19.781 -2.744 1 60.62 42 ARG B N 1
ATOM 1268 C CA . ARG B 1 42 ? 9.672 19.906 -4.168 1 60.62 42 ARG B CA 1
ATOM 1269 C C . ARG B 1 42 ? 9.016 18.641 -4.707 1 60.62 42 ARG B C 1
ATOM 1271 O O . ARG B 1 42 ? 8.188 18.703 -5.617 1 60.62 42 ARG B O 1
ATOM 1278 N N . ASN B 1 43 ? 9.172 17.578 -3.83 1 81.75 43 ASN B N 1
ATOM 1279 C CA . ASN B 1 43 ? 8.664 16.344 -4.41 1 81.75 43 ASN B CA 1
ATOM 1280 C C . ASN B 1 43 ? 7.285 15.992 -3.863 1 81.75 43 ASN B C 1
ATOM 1282 O O . ASN B 1 43 ? 6.648 15.047 -4.336 1 81.75 43 ASN B O 1
ATOM 1286 N N . ARG B 1 44 ? 6.883 17 -3.047 1 89.81 44 ARG B N 1
ATOM 1287 C CA . ARG B 1 44 ? 5.598 16.703 -2.416 1 89.81 44 ARG B CA 1
ATOM 1288 C C . ARG B 1 44 ? 4.457 16.812 -3.424 1 89.81 44 ARG B C 1
ATOM 1290 O O . ARG B 1 44 ? 3.551 15.977 -3.426 1 89.81 44 ARG B O 1
ATOM 1297 N N . ALA B 1 45 ? 4.531 17.812 -4.191 1 91.12 45 ALA B N 1
ATOM 1298 C CA . ALA B 1 45 ? 3.482 17.984 -5.191 1 91.12 45 ALA B CA 1
ATOM 1299 C C . ALA B 1 45 ? 3.373 16.766 -6.098 1 91.12 45 ALA B C 1
ATOM 1301 O O . ALA B 1 45 ? 2.27 16.297 -6.391 1 91.12 45 ALA B O 1
ATOM 1302 N N . GLN B 1 46 ? 4.461 16.312 -6.5 1 94 46 GLN B N 1
ATOM 1303 C CA . GLN B 1 46 ? 4.48 15.133 -7.352 1 94 46 GLN B CA 1
ATOM 1304 C C . GLN B 1 46 ? 3.949 13.906 -6.609 1 94 46 GLN B C 1
ATOM 1306 O O . GLN B 1 46 ? 3.207 13.102 -7.176 1 94 46 GLN B O 1
ATOM 1311 N N . LE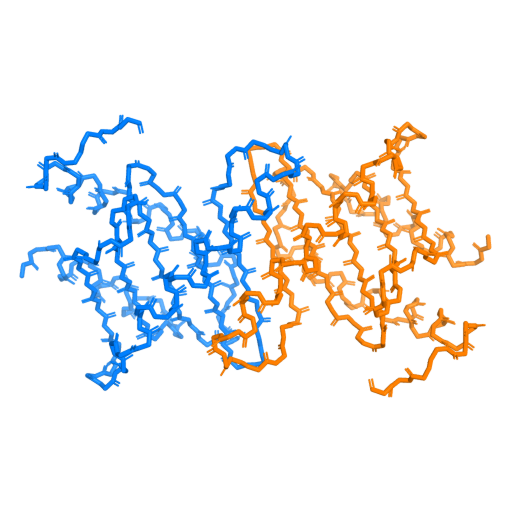U B 1 47 ? 4.352 13.781 -5.375 1 95.81 47 LEU B N 1
ATOM 1312 C CA . LEU B 1 47 ? 3.904 12.656 -4.555 1 95.81 47 LEU B CA 1
ATOM 1313 C C . LEU B 1 47 ? 2.387 12.664 -4.406 1 95.81 47 LEU B C 1
ATOM 1315 O O . LEU B 1 47 ? 1.731 11.648 -4.637 1 95.81 47 LEU B O 1
ATOM 1319 N N . ILE B 1 48 ? 1.888 13.789 -4.129 1 97.31 48 ILE B N 1
ATOM 1320 C CA . ILE B 1 48 ? 0.45 13.938 -3.938 1 97.31 48 ILE B CA 1
ATOM 1321 C C . ILE B 1 48 ? -0.283 13.609 -5.234 1 97.31 48 ILE B C 1
ATOM 1323 O O . ILE B 1 48 ? -1.2 12.781 -5.238 1 97.31 48 ILE B O 1
ATOM 1327 N N . ASN B 1 49 ? 0.158 14.242 -6.258 1 96.5 49 ASN B N 1
ATOM 1328 C CA . ASN B 1 49 ? -0.486 14.031 -7.551 1 96.5 49 ASN B CA 1
ATOM 1329 C C . ASN B 1 49 ? -0.428 12.562 -7.977 1 96.5 49 ASN B C 1
ATOM 1331 O O . ASN B 1 49 ? -1.434 12 -8.414 1 96.5 49 ASN B O 1
ATOM 1335 N N . SER B 1 50 ? 0.707 11.922 -7.879 1 97 50 SER B N 1
ATOM 1336 C CA . SER B 1 50 ? 0.874 10.523 -8.25 1 97 50 SER B CA 1
ATOM 1337 C C . SER B 1 50 ? -0.032 9.617 -7.426 1 97 50 SER B C 1
ATOM 1339 O O . SER B 1 50 ? -0.646 8.688 -7.957 1 97 50 SER B O 1
ATOM 1341 N N . TYR B 1 51 ? -0.115 9.922 -6.141 1 97.62 51 TYR B N 1
ATOM 1342 C CA . TYR B 1 51 ? -0.985 9.109 -5.301 1 97.62 51 TYR B CA 1
ATOM 1343 C C . TYR B 1 51 ? -2.451 9.328 -5.66 1 97.62 51 TYR B C 1
ATOM 1345 O O . TYR B 1 51 ? -3.221 8.367 -5.754 1 97.62 51 TYR B O 1
ATOM 1353 N N . GLN B 1 52 ? -2.822 10.531 -5.855 1 97.31 52 GLN B N 1
ATOM 1354 C CA . GLN B 1 52 ? -4.215 10.82 -6.176 1 97.31 52 GLN B CA 1
ATOM 1355 C C . GLN B 1 52 ? -4.633 10.133 -7.473 1 97.31 52 GLN B C 1
ATOM 1357 O O . GLN B 1 52 ? -5.73 9.57 -7.559 1 97.31 52 GLN B O 1
ATOM 1362 N N . LEU B 1 53 ? -3.791 10.148 -8.43 1 97.38 53 LEU B N 1
ATOM 1363 C CA . LEU B 1 53 ? -4.082 9.469 -9.688 1 97.38 53 LEU B CA 1
ATOM 1364 C C . LEU B 1 53 ? -4.102 7.961 -9.5 1 97.38 53 LEU B C 1
ATOM 1366 O O . LEU B 1 53 ? -4.938 7.266 -10.086 1 97.38 53 LEU B O 1
ATOM 1370 N N . ALA B 1 54 ? -3.211 7.441 -8.672 1 97.62 54 ALA B N 1
ATOM 1371 C CA . ALA B 1 54 ? -3.168 6.008 -8.398 1 97.62 54 ALA B CA 1
ATOM 1372 C C . ALA B 1 54 ? -4.434 5.547 -7.68 1 97.62 54 ALA B C 1
ATOM 1374 O O . ALA B 1 54 ? -4.973 4.48 -7.98 1 97.62 54 ALA B O 1
ATOM 1375 N N . VAL B 1 55 ? -4.848 6.324 -6.68 1 97.25 55 VAL B N 1
ATOM 1376 C CA . VAL B 1 55 ? -6.004 5.945 -5.875 1 97.25 55 VAL B CA 1
ATOM 1377 C C . VAL B 1 55 ? -7.262 5.945 -6.742 1 97.25 55 VAL B C 1
ATOM 1379 O O . VAL B 1 55 ? -8.164 5.129 -6.535 1 97.25 55 VAL B O 1
ATOM 1382 N N . GLU B 1 56 ? -7.34 6.832 -7.723 1 96.69 56 GLU B N 1
ATOM 1383 C CA . GLU B 1 56 ? -8.453 6.812 -8.664 1 96.69 56 GLU B CA 1
ATOM 1384 C C . GLU B 1 56 ? -8.555 5.469 -9.375 1 96.69 56 GLU B C 1
ATOM 1386 O O . GLU B 1 56 ? -9.648 4.973 -9.633 1 96.69 56 GLU B O 1
ATOM 1391 N N . GLN B 1 57 ? -7.418 4.863 -9.711 1 96.62 57 GLN B N 1
ATOM 1392 C CA . GLN B 1 57 ? -7.387 3.568 -10.383 1 96.62 57 GLN B CA 1
ATOM 1393 C C . GLN B 1 57 ? -7.785 2.445 -9.43 1 96.62 57 GLN B C 1
ATOM 1395 O O . GLN B 1 57 ? -8.539 1.545 -9.805 1 96.62 57 GLN B O 1
ATOM 1400 N N . THR B 1 58 ? -7.367 2.506 -8.203 1 95.56 58 THR B N 1
ATOM 1401 C CA . THR B 1 58 ? -7.68 1.435 -7.262 1 95.56 58 THR B CA 1
ATOM 1402 C C . THR B 1 58 ? -9.125 1.541 -6.777 1 95.56 58 THR B C 1
ATOM 1404 O O . THR B 1 58 ? -9.68 0.574 -6.258 1 95.56 58 THR B O 1
ATOM 1407 N N . ALA B 1 59 ? -9.703 2.732 -6.926 1 93.88 59 ALA B N 1
ATOM 1408 C CA . ALA B 1 59 ? -11.109 2.904 -6.555 1 93.88 59 ALA B CA 1
ATOM 1409 C C . ALA B 1 59 ? -12.016 2.027 -7.414 1 93.88 59 ALA B C 1
ATOM 1411 O O . ALA B 1 59 ? -13.117 1.667 -7 1 93.88 59 ALA B O 1
ATOM 1412 N N . LYS B 1 60 ? -11.555 1.652 -8.547 1 93.62 60 LYS B N 1
ATOM 1413 C CA . LYS B 1 60 ? -12.312 0.826 -9.484 1 93.62 60 LYS B CA 1
ATOM 1414 C C . LYS B 1 60 ? -12.43 -0.608 -8.977 1 93.62 60 LYS B C 1
ATOM 1416 O O . LYS B 1 60 ? -13.242 -1.384 -9.484 1 93.62 60 LYS B O 1
ATOM 1421 N N . LEU B 1 61 ? -11.703 -0.973 -7.98 1 91 61 LEU B N 1
ATOM 1422 C CA . LEU B 1 61 ? -11.742 -2.312 -7.402 1 91 61 LEU B CA 1
ATOM 1423 C C . LEU B 1 61 ? -13.008 -2.508 -6.574 1 91 61 LEU B C 1
ATOM 1425 O O . LEU B 1 61 ? -13.359 -3.637 -6.227 1 91 61 LEU B O 1
ATOM 1429 N N . ASN B 1 62 ? -13.703 -1.448 -6.27 1 89.88 62 ASN B N 1
ATOM 1430 C CA . ASN B 1 62 ? -14.969 -1.465 -5.531 1 89.88 62 ASN B CA 1
ATOM 1431 C C . ASN B 1 62 ? -14.828 -2.191 -4.199 1 89.88 62 ASN B C 1
ATOM 1433 O O . ASN B 1 62 ? -15.672 -3.012 -3.84 1 89.88 62 ASN B O 1
ATOM 1437 N N . MET B 1 63 ? -13.672 -1.952 -3.482 1 91.56 63 MET B N 1
ATOM 1438 C CA . MET B 1 63 ? -13.406 -2.594 -2.199 1 91.56 63 MET B CA 1
ATOM 1439 C C . MET B 1 63 ? -13.734 -1.656 -1.043 1 91.56 63 MET B C 1
ATOM 1441 O O . MET B 1 63 ? -13.422 -1.956 0.112 1 91.56 63 MET B O 1
ATOM 1445 N N . GLY B 1 64 ? -14.375 -0.573 -1.351 1 93.81 64 GLY B N 1
ATOM 1446 C CA . GLY B 1 64 ? -14.711 0.409 -0.332 1 93.81 64 GLY B CA 1
ATOM 1447 C C . GLY B 1 64 ? -13.656 1.487 -0.17 1 93.81 64 GLY B C 1
ATOM 1448 O O . GLY B 1 64 ? -12.805 1.671 -1.047 1 93.81 64 GLY B O 1
ATOM 1449 N N . GLU B 1 65 ? -13.773 2.184 0.971 1 94.62 65 GLU B N 1
ATOM 1450 C CA . GLU B 1 65 ? -12.852 3.283 1.235 1 94.62 65 GLU B CA 1
ATOM 1451 C C . GLU B 1 65 ? -11.477 2.764 1.643 1 94.62 65 GLU B C 1
ATOM 1453 O O . GLU B 1 65 ? -11.367 1.895 2.51 1 94.62 65 GLU B O 1
ATOM 1458 N N . GLN B 1 66 ? -10.508 3.277 0.94 1 96.88 66 GLN B N 1
ATOM 1459 C CA . GLN B 1 66 ? -9.133 2.904 1.281 1 96.88 66 GLN B CA 1
ATOM 1460 C C . GLN B 1 66 ? -8.664 3.625 2.541 1 96.88 66 GLN B C 1
ATOM 1462 O O . GLN B 1 66 ? -8.57 4.855 2.561 1 96.88 66 GLN B O 1
ATOM 1467 N N . ARG B 1 67 ? -8.328 2.857 3.496 1 97.69 67 ARG B N 1
ATOM 1468 C CA . ARG B 1 67 ? -7.887 3.426 4.766 1 97.69 67 ARG B CA 1
ATOM 1469 C C . ARG B 1 67 ? -6.398 3.75 4.738 1 97.69 67 ARG B C 1
ATOM 1471 O O . ARG B 1 67 ? -5.969 4.77 5.281 1 97.69 67 ARG B O 1
ATOM 1478 N N . THR B 1 68 ? -5.684 2.857 4.125 1 98.19 68 THR B N 1
ATOM 1479 C CA . THR B 1 68 ? -4.234 2.996 4.094 1 98.19 68 THR B CA 1
ATOM 1480 C C . THR B 1 68 ? -3.666 2.459 2.781 1 98.19 68 THR B C 1
ATOM 1482 O O . THR B 1 68 ? -4.109 1.422 2.285 1 98.19 68 THR B O 1
ATOM 1485 N N . ALA B 1 69 ? -2.768 3.148 2.262 1 98.5 69 ALA B N 1
ATOM 1486 C CA . ALA B 1 69 ? -1.925 2.639 1.183 1 98.5 69 ALA B CA 1
ATOM 1487 C C . ALA B 1 69 ? -0.458 2.607 1.602 1 98.5 69 ALA B C 1
ATOM 1489 O O . ALA B 1 69 ? 0.032 3.541 2.242 1 98.5 69 ALA B O 1
ATOM 1490 N N . ILE B 1 70 ? 0.197 1.535 1.282 1 98.44 70 ILE B N 1
ATOM 1491 C CA . ILE B 1 70 ? 1.613 1.385 1.597 1 98.44 70 ILE B CA 1
ATOM 1492 C C . ILE B 1 70 ? 2.377 0.952 0.347 1 98.44 70 ILE B C 1
ATOM 1494 O O . ILE B 1 70 ? 1.98 0.002 -0.332 1 98.44 70 ILE B O 1
ATOM 1498 N N . PHE B 1 71 ? 3.357 1.638 0.047 1 97.88 71 PHE B N 1
ATOM 1499 C CA . PHE B 1 71 ? 4.266 1.285 -1.036 1 97.88 71 PHE B CA 1
ATOM 1500 C C . PHE B 1 71 ? 5.684 1.096 -0.511 1 97.88 71 PHE B C 1
ATOM 1502 O O . PHE B 1 71 ? 6.285 2.031 0.02 1 97.88 71 PHE B O 1
ATOM 1509 N N . CYS B 1 72 ? 6.195 -0.103 -0.715 1 97.94 72 CYS B N 1
ATOM 1510 C CA . CYS B 1 72 ? 7.539 -0.429 -0.253 1 97.94 72 CYS B CA 1
ATOM 1511 C C . CYS B 1 72 ? 8.523 -0.473 -1.418 1 97.94 72 CYS B C 1
ATOM 1513 O O . CYS B 1 72 ? 8.289 -1.174 -2.404 1 97.94 72 CYS B O 1
ATOM 1515 N N . TYR B 1 73 ? 9.539 0.294 -1.298 1 97 73 TYR B N 1
ATOM 1516 C CA . TYR B 1 73 ? 10.617 0.313 -2.275 1 97 73 TYR B CA 1
ATOM 1517 C C . TYR B 1 73 ? 11.914 -0.205 -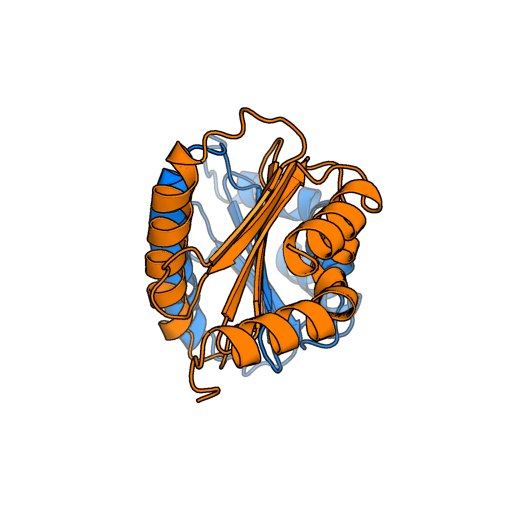1.666 1 97 73 TYR B C 1
ATOM 1519 O O . TYR B 1 73 ? 11.914 -0.73 -0.55 1 97 73 TYR B O 1
ATOM 1527 N N . GLU B 1 74 ? 12.969 -0.102 -2.457 1 94.69 74 GLU B N 1
ATOM 1528 C CA . GLU B 1 74 ? 14.234 -0.651 -1.993 1 94.69 74 GLU B CA 1
ATOM 1529 C C . GLU B 1 74 ? 14.734 0.084 -0.752 1 94.69 74 GLU B C 1
ATOM 1531 O O . GLU B 1 74 ? 15.18 -0.544 0.213 1 94.69 74 GLU B O 1
ATOM 1536 N N . THR B 1 75 ? 14.602 1.38 -0.752 1 95.5 75 THR B N 1
ATOM 1537 C CA . THR B 1 75 ? 15.219 2.127 0.336 1 95.5 75 THR B CA 1
ATOM 1538 C C . THR B 1 75 ? 14.188 2.979 1.065 1 95.5 75 THR B C 1
ATOM 1540 O O . THR B 1 75 ? 14.477 3.547 2.121 1 95.5 75 THR B O 1
ATOM 1543 N N . THR B 1 76 ? 12.977 2.979 0.505 1 95.38 76 THR B N 1
ATOM 1544 C CA . THR B 1 76 ? 11.984 3.922 1.001 1 95.38 76 THR B CA 1
ATOM 1545 C C . THR B 1 76 ? 10.633 3.238 1.178 1 95.38 76 THR B C 1
ATOM 1547 O O . THR B 1 76 ? 10.266 2.365 0.389 1 95.38 76 THR B O 1
ATOM 1550 N N . GLU B 1 77 ? 9.93 3.668 2.203 1 96.5 77 GLU B N 1
ATOM 1551 C CA . GLU B 1 77 ? 8.531 3.293 2.371 1 96.5 77 GLU B CA 1
ATOM 1552 C C . GLU B 1 77 ? 7.625 4.523 2.363 1 96.5 77 GLU B C 1
ATOM 1554 O O . GLU B 1 77 ? 7.918 5.52 3.025 1 96.5 77 GLU B O 1
ATOM 1559 N N . LEU B 1 78 ? 6.605 4.465 1.568 1 97.38 78 LEU B N 1
ATOM 1560 C CA . LEU B 1 78 ? 5.559 5.477 1.586 1 97.38 78 LEU B CA 1
ATOM 1561 C C . LEU B 1 78 ? 4.273 4.922 2.184 1 97.38 78 LEU B C 1
ATOM 1563 O O . LEU B 1 78 ? 3.74 3.92 1.697 1 97.38 78 LEU B O 1
ATOM 1567 N N . VAL B 1 79 ? 3.812 5.539 3.217 1 98.38 79 VAL B N 1
ATOM 1568 C CA . VAL B 1 79 ? 2.537 5.184 3.824 1 98.38 79 VAL B CA 1
ATOM 1569 C C . VAL B 1 79 ? 1.582 6.371 3.762 1 98.38 79 VAL B C 1
ATOM 1571 O O . VAL B 1 79 ? 1.93 7.48 4.18 1 98.38 79 VAL B O 1
ATOM 1574 N N . VAL B 1 80 ? 0.487 6.133 3.188 1 98.56 80 VAL B N 1
ATOM 1575 C CA . VAL B 1 80 ? -0.555 7.152 3.121 1 98.56 80 VAL B CA 1
ATOM 1576 C C . VAL B 1 80 ? -1.752 6.727 3.969 1 98.56 80 VAL B C 1
ATOM 1578 O O . VAL B 1 80 ? -2.326 5.656 3.748 1 98.56 80 VAL B O 1
ATOM 1581 N N . LEU B 1 81 ? -2.096 7.52 4.895 1 98.69 81 LEU B N 1
ATOM 1582 C CA . LEU B 1 81 ? -3.242 7.273 5.762 1 98.69 81 LEU B CA 1
ATOM 1583 C C . LEU B 1 81 ? -4.406 8.188 5.391 1 98.69 81 LEU B C 1
ATOM 1585 O O . LEU B 1 81 ? -4.293 9.406 5.469 1 98.69 81 LEU B O 1
ATOM 1589 N N . ASN B 1 82 ? -5.453 7.57 4.945 1 98.31 82 ASN B N 1
ATOM 1590 C CA . ASN B 1 82 ? -6.68 8.32 4.695 1 98.31 82 ASN B CA 1
ATOM 1591 C C . ASN B 1 82 ? -7.469 8.547 5.984 1 98.31 82 ASN B C 1
ATOM 1593 O O . ASN B 1 82 ? -8.195 7.66 6.434 1 98.31 82 ASN B O 1
ATOM 1597 N N . MET B 1 83 ? -7.293 9.734 6.527 1 97.38 83 MET B N 1
ATOM 1598 C CA . MET B 1 83 ? -7.969 10.141 7.758 1 97.38 83 MET B CA 1
ATOM 1599 C C . MET B 1 83 ? -8.914 11.305 7.496 1 97.38 83 MET B C 1
ATOM 1601 O O . MET B 1 83 ? -8.648 12.438 7.91 1 97.38 83 MET B O 1
ATOM 1605 N N . LYS B 1 84 ? -10.023 10.898 6.922 1 94.88 84 LYS B N 1
ATOM 1606 C CA . LYS B 1 84 ? -10.945 11.922 6.426 1 94.88 84 LYS B CA 1
ATOM 1607 C C . LYS B 1 84 ? -11.297 12.922 7.523 1 94.88 84 LYS B C 1
ATOM 1609 O O . LYS B 1 84 ? -11.57 12.531 8.664 1 94.88 84 LYS B O 1
ATOM 1614 N N . PRO B 1 85 ? -11.297 14.273 7.098 1 95.88 85 PRO B N 1
ATOM 1615 C CA . PRO B 1 85 ? -11.211 14.797 5.73 1 95.88 85 PRO B CA 1
ATOM 1616 C C . PRO B 1 85 ? -9.773 15.086 5.297 1 95.88 85 PRO B C 1
ATOM 1618 O O . PRO B 1 85 ? -9.555 15.797 4.312 1 95.88 85 PRO B O 1
ATOM 1621 N N . LEU B 1 86 ? -8.828 14.625 6.016 1 98.06 86 LEU B N 1
ATOM 1622 C CA . LEU B 1 86 ? -7.426 14.883 5.711 1 98.06 86 LEU B CA 1
ATOM 1623 C C . LEU B 1 86 ? -6.715 13.602 5.281 1 98.06 86 LEU B C 1
ATOM 1625 O O . LEU B 1 86 ? -7.254 12.508 5.438 1 98.06 86 LEU B O 1
ATOM 1629 N N . THR B 1 87 ? -5.609 13.781 4.676 1 98.25 87 THR B N 1
ATOM 1630 C CA . THR B 1 87 ? -4.723 12.688 4.285 1 98.25 87 THR B CA 1
ATOM 1631 C C . THR B 1 87 ? -3.318 12.906 4.84 1 98.25 87 THR B C 1
ATOM 1633 O O . THR B 1 87 ? -2.789 14.023 4.781 1 98.25 87 THR B O 1
ATOM 1636 N N . VAL B 1 88 ? -2.73 11.867 5.387 1 98.5 88 VAL B N 1
ATOM 1637 C CA . VAL B 1 88 ? -1.393 11.953 5.965 1 98.5 88 VAL B CA 1
ATOM 1638 C C . VAL B 1 88 ? -0.41 11.156 5.109 1 98.5 88 VAL B C 1
ATOM 1640 O O . VAL B 1 88 ? -0.668 10 4.773 1 98.5 88 VAL B O 1
ATOM 1643 N N . TYR B 1 89 ? 0.673 11.742 4.766 1 98 89 TYR B N 1
ATOM 1644 C CA . TYR B 1 89 ? 1.769 11.094 4.055 1 98 89 TYR B CA 1
ATOM 1645 C C . TYR B 1 89 ? 2.971 10.891 4.969 1 98 89 TYR B C 1
ATOM 1647 O O . TYR B 1 89 ? 3.441 11.844 5.602 1 98 89 TYR B O 1
ATOM 1655 N N . ILE B 1 90 ? 3.441 9.719 5.043 1 97.38 90 ILE B N 1
ATOM 1656 C CA . ILE B 1 90 ? 4.621 9.383 5.828 1 97.38 90 ILE B CA 1
ATOM 1657 C C . ILE B 1 90 ? 5.668 8.727 4.926 1 97.38 90 ILE B C 1
ATOM 1659 O O . ILE B 1 90 ? 5.395 7.719 4.273 1 97.38 90 ILE B O 1
ATOM 1663 N N . VAL B 1 91 ? 6.777 9.281 4.871 1 96.06 91 VAL B N 1
ATOM 1664 C CA . VAL B 1 91 ? 7.895 8.711 4.133 1 96.06 91 VAL B CA 1
ATOM 1665 C C . VAL B 1 91 ? 8.992 8.273 5.109 1 96.06 91 VAL B C 1
ATOM 1667 O O . VAL B 1 91 ? 9.445 9.07 5.934 1 96.06 91 VAL B O 1
ATOM 1670 N N . ALA B 1 92 ? 9.367 7.051 4.988 1 96.25 92 ALA B N 1
ATOM 1671 C CA . ALA B 1 92 ? 10.344 6.473 5.91 1 96.25 92 ALA B CA 1
ATOM 1672 C C . ALA B 1 92 ? 11.352 5.598 5.164 1 96.25 92 ALA B C 1
ATOM 1674 O O . ALA B 1 92 ? 11.18 5.316 3.977 1 96.25 92 ALA B O 1
ATOM 1675 N N . SER B 1 93 ? 12.383 5.25 5.844 1 95.69 93 SER B N 1
ATOM 1676 C CA . SER B 1 93 ? 13.328 4.277 5.293 1 95.69 93 SER B CA 1
ATOM 1677 C C . SER B 1 93 ? 12.703 2.885 5.23 1 95.69 93 SER B C 1
ATOM 1679 O O . SER B 1 93 ? 11.781 2.574 5.988 1 95.69 93 SER B O 1
ATOM 1681 N N . SER B 1 94 ? 13.227 2.037 4.355 1 95.69 94 SER B N 1
ATOM 1682 C CA . SER B 1 94 ? 12.711 0.687 4.16 1 95.69 94 SER B CA 1
ATOM 1683 C C . SER B 1 94 ? 12.984 -0.189 5.379 1 95.69 94 SER B C 1
ATOM 1685 O O . SER B 1 94 ? 12.422 -1.279 5.504 1 95.69 94 SER B O 1
ATOM 1687 N N . GLU B 1 95 ? 13.734 0.292 6.281 1 95.06 95 GLU B N 1
ATOM 1688 C CA . GLU B 1 95 ? 14.047 -0.464 7.492 1 95.06 95 GLU B CA 1
ATOM 1689 C C . GLU B 1 95 ? 12.945 -0.307 8.539 1 95.06 95 GLU B C 1
ATOM 1691 O O . GLU B 1 95 ? 12.891 -1.067 9.508 1 95.06 95 GLU B O 1
ATOM 1696 N N . CYS B 1 96 ? 12.125 0.668 8.383 1 95.56 96 CYS B N 1
ATOM 1697 C CA . CYS B 1 96 ? 11.016 0.878 9.305 1 95.56 96 CYS B CA 1
ATOM 1698 C C . CYS B 1 96 ? 9.875 -0.085 9.008 1 95.56 96 CYS B C 1
ATOM 1700 O O . CYS B 1 96 ? 9.383 -0.15 7.875 1 95.56 96 CYS B O 1
ATOM 1702 N N . PRO B 1 97 ? 9.414 -0.807 9.961 1 94.88 97 PRO B N 1
ATOM 1703 C CA . PRO B 1 97 ? 8.312 -1.741 9.711 1 94.88 97 PRO B CA 1
ATOM 1704 C C . PRO B 1 97 ? 7 -1.033 9.375 1 94.88 97 PRO B C 1
ATOM 1706 O O . PRO B 1 97 ? 6.609 -0.09 10.07 1 94.88 97 PRO B O 1
ATOM 1709 N N . VAL B 1 98 ? 6.355 -1.559 8.406 1 94.88 98 VAL B N 1
ATOM 1710 C CA . VAL B 1 98 ? 5.16 -0.875 7.918 1 94.88 98 VAL B CA 1
ATOM 1711 C C . VAL B 1 98 ? 4.074 -0.905 8.992 1 94.88 98 VAL B C 1
ATOM 1713 O O . VAL B 1 98 ? 3.23 -0.008 9.055 1 94.88 98 VAL B O 1
ATOM 1716 N N . GLY B 1 99 ? 4.098 -2.006 9.797 1 94.38 99 GLY B N 1
ATOM 1717 C CA . GLY B 1 99 ? 3.145 -2.078 10.898 1 94.38 99 GLY B CA 1
ATOM 1718 C C . GLY B 1 99 ? 3.24 -0.9 11.852 1 94.38 99 GLY B C 1
ATOM 1719 O O . GLY B 1 99 ? 2.223 -0.408 12.336 1 94.38 99 GLY B O 1
ATOM 1720 N N . VAL B 1 100 ? 4.445 -0.438 12.133 1 96 100 VAL B N 1
ATOM 1721 C CA . VAL B 1 100 ? 4.68 0.715 12.992 1 96 100 VAL B CA 1
ATOM 1722 C C . VAL B 1 100 ? 4.098 1.971 12.352 1 96 100 VAL B C 1
ATOM 1724 O O . VAL B 1 100 ? 3.391 2.742 13 1 96 100 VAL B O 1
ATOM 1727 N N . LEU B 1 101 ? 4.332 2.141 11.094 1 97.75 101 LEU B N 1
ATOM 1728 C CA . LEU B 1 101 ? 3.879 3.324 10.367 1 97.75 101 LEU B CA 1
ATOM 1729 C C . LEU B 1 101 ? 2.357 3.354 10.273 1 97.75 101 LEU B C 1
ATOM 1731 O O . LEU B 1 101 ? 1.739 4.406 10.461 1 97.75 101 LEU B O 1
ATOM 1735 N N . ARG B 1 102 ? 1.823 2.213 9.945 1 97.31 102 ARG B N 1
ATOM 1736 C CA . ARG B 1 102 ? 0.37 2.117 9.852 1 97.31 102 ARG B CA 1
ATOM 1737 C C . ARG B 1 102 ? -0.291 2.449 11.18 1 97.31 102 ARG B C 1
ATOM 1739 O O . ARG B 1 102 ? -1.356 3.068 11.211 1 97.31 102 ARG B O 1
ATOM 1746 N N . GLN B 1 103 ? 0.325 2.119 12.242 1 96.88 103 GLN B N 1
ATOM 1747 C CA . GLN B 1 103 ? -0.249 2.287 13.578 1 96.88 103 GLN B CA 1
ATOM 1748 C C . GLN B 1 103 ? -0.165 3.742 14.031 1 96.88 103 GLN B C 1
ATOM 1750 O O . GLN B 1 103 ? -0.798 4.129 15.016 1 96.88 103 GLN B O 1
ATOM 1755 N N . LEU B 1 104 ? 0.541 4.5 13.352 1 98.38 104 LEU B N 1
ATOM 1756 C CA . LEU B 1 104 ? 0.618 5.918 13.695 1 98.38 104 LEU B CA 1
ATOM 1757 C C . LEU B 1 104 ? -0.744 6.586 13.547 1 98.38 104 LEU B C 1
ATOM 1759 O O . LEU B 1 104 ? -0.946 7.703 14.031 1 98.38 104 LEU B O 1
ATOM 1763 N N . ARG B 1 105 ? -1.661 5.934 12.93 1 98.19 105 ARG B N 1
ATOM 1764 C CA . ARG B 1 105 ? -3.025 6.449 12.852 1 98.19 105 ARG B CA 1
ATOM 1765 C C . ARG B 1 105 ? -3.539 6.84 14.234 1 98.19 105 ARG B C 1
ATOM 1767 O O . ARG B 1 105 ? -4.219 7.859 14.383 1 98.19 105 ARG B O 1
ATOM 1774 N N . GLY B 1 106 ? -3.211 6.02 15.156 1 98.19 106 GLY B N 1
ATOM 1775 C CA . GLY B 1 106 ? -3.643 6.297 16.516 1 98.19 106 GLY B CA 1
ATOM 1776 C C . GLY B 1 106 ? -3.107 7.613 17.047 1 98.19 106 GLY B C 1
ATOM 1777 O O . GLY B 1 106 ? -3.877 8.539 17.312 1 98.19 106 GLY B O 1
ATOM 1778 N N . PRO B 1 107 ? -1.791 7.746 17.219 1 98.12 107 PRO B N 1
ATOM 1779 C CA . PRO B 1 107 ? -1.18 8.984 17.719 1 98.12 107 PRO B CA 1
ATOM 1780 C C . PRO B 1 107 ? -1.521 10.195 16.844 1 98.12 107 PRO B C 1
ATOM 1782 O O . PRO B 1 107 ? -1.556 11.32 17.344 1 98.12 107 PRO B O 1
ATOM 1785 N N . LEU B 1 108 ? -1.905 10.031 15.617 1 98.56 108 LEU B N 1
ATOM 1786 C CA . LEU B 1 108 ? -2.162 11.141 14.703 1 98.56 108 LEU B CA 1
ATOM 1787 C C . LEU B 1 108 ? -3.605 11.617 14.82 1 98.56 108 LEU B C 1
ATOM 1789 O O . LEU B 1 108 ? -3.93 12.742 14.422 1 98.56 108 LEU B O 1
ATOM 1793 N N . GLU B 1 109 ? -4.422 10.781 15.32 1 98.38 109 GLU B N 1
ATOM 1794 C CA . GLU B 1 109 ? -5.852 11.07 15.336 1 98.38 109 GLU B CA 1
ATOM 1795 C C . GLU B 1 109 ? -6.133 12.406 16.031 1 98.38 109 GLU B C 1
ATOM 1797 O O . GLU B 1 109 ? -6.805 13.273 15.461 1 98.38 109 GLU B O 1
ATOM 1802 N N . PRO B 1 110 ? -5.59 12.641 17.281 1 97.19 110 PRO B N 1
ATOM 1803 C CA . PRO B 1 110 ? -5.867 13.938 17.906 1 97.19 110 PRO B CA 1
ATOM 1804 C C . PRO B 1 110 ? -5.312 15.109 17.109 1 97.19 110 PRO B C 1
ATOM 1806 O O . PRO B 1 110 ? -5.902 16.203 17.109 1 97.19 110 PRO B O 1
ATOM 1809 N N . ILE B 1 111 ? -4.215 14.914 16.453 1 97.5 111 ILE B N 1
ATOM 1810 C CA . ILE B 1 111 ? -3.588 15.969 15.68 1 97.5 111 ILE B CA 1
ATOM 1811 C C . ILE B 1 111 ? -4.441 16.281 14.445 1 97.5 111 ILE B C 1
ATOM 1813 O O . ILE B 1 111 ? -4.695 17.453 14.141 1 97.5 111 ILE B O 1
ATOM 1817 N N . ILE B 1 112 ? -4.934 15.273 13.773 1 97.69 112 ILE B N 1
ATOM 1818 C CA . ILE B 1 112 ? -5.754 15.414 12.578 1 97.69 112 ILE B CA 1
ATOM 1819 C C . ILE B 1 112 ? -7.066 16.109 12.93 1 97.69 112 ILE B C 1
ATOM 1821 O O . ILE B 1 112 ? -7.523 16.984 12.195 1 97.69 112 ILE B O 1
ATOM 1825 N N . ASN B 1 113 ? -7.629 15.711 14.008 1 95.88 113 ASN B N 1
ATOM 1826 C CA . ASN B 1 113 ? -8.859 16.359 14.461 1 95.88 113 ASN B CA 1
ATOM 1827 C C . ASN B 1 113 ? -8.648 17.844 14.727 1 95.88 113 ASN B C 1
ATOM 1829 O O . ASN B 1 113 ? -9.492 18.672 14.375 1 95.88 113 ASN B O 1
ATOM 1833 N N . GLU B 1 114 ? -7.531 18.141 15.398 1 95.12 114 GLU B N 1
ATOM 1834 C CA . GLU B 1 114 ? -7.211 19.531 15.656 1 95.12 114 GLU B CA 1
ATOM 1835 C C . GLU B 1 114 ? -7.062 20.328 14.359 1 95.12 114 GLU B C 1
ATOM 1837 O O . GLU B 1 114 ? -7.551 21.453 14.25 1 95.12 114 GLU B O 1
ATOM 1842 N N . ILE B 1 115 ? -6.41 19.75 13.375 1 96.38 115 ILE B N 1
ATOM 1843 C CA . ILE B 1 115 ? -6.207 20.406 12.094 1 96.38 115 ILE B CA 1
ATOM 1844 C C . ILE B 1 115 ? -7.555 20.625 11.406 1 96.38 115 ILE B C 1
ATOM 1846 O O . ILE B 1 115 ? -7.82 21.688 10.859 1 96.38 115 ILE B O 1
ATOM 1850 N N . ALA B 1 116 ? -8.359 19.578 11.406 1 94.69 116 ALA B N 1
ATOM 1851 C CA . ALA B 1 116 ? -9.664 19.656 10.766 1 94.69 116 ALA B CA 1
ATOM 1852 C C . ALA B 1 116 ? -10.508 20.781 11.367 1 94.69 116 ALA B C 1
ATOM 1854 O O . ALA B 1 116 ? -11.195 21.516 10.648 1 94.69 116 ALA B O 1
ATOM 1855 N N . LEU B 1 117 ? -10.43 20.906 12.648 1 92.06 117 LEU B N 1
ATOM 1856 C CA . LEU B 1 117 ? -11.18 21.953 13.344 1 92.06 117 LEU B CA 1
ATOM 1857 C C . LEU B 1 117 ? -10.625 23.328 13.016 1 92.06 117 LEU B C 1
ATOM 1859 O O . LEU B 1 117 ? -11.391 24.281 12.828 1 92.06 117 LEU B O 1
ATOM 1863 N N . ALA B 1 118 ? -9.312 23.406 12.93 1 90.69 118 ALA B N 1
ATOM 1864 C CA . ALA B 1 118 ? -8.656 24.688 12.719 1 90.69 118 ALA B CA 1
ATOM 1865 C C . ALA B 1 118 ? -8.836 25.172 11.281 1 90.69 118 ALA B C 1
ATOM 1867 O O . ALA B 1 118 ? -8.898 26.375 11.023 1 90.69 118 ALA B O 1
ATOM 1868 N N . THR B 1 119 ? -8.922 24.281 10.32 1 88.56 119 THR B N 1
ATOM 1869 C CA . THR B 1 119 ? -8.969 24.656 8.906 1 88.56 119 THR B CA 1
ATOM 1870 C C . THR B 1 119 ? -10.414 24.734 8.414 1 88.56 119 THR B C 1
ATOM 1872 O O . THR B 1 119 ? -10.672 25.141 7.285 1 88.56 119 THR B O 1
ATOM 1875 N N . ASN B 1 120 ? -11.414 24.469 9.203 1 81.94 120 ASN B N 1
ATOM 1876 C CA . ASN B 1 120 ? -12.828 24.453 8.844 1 81.94 120 ASN B CA 1
ATOM 1877 C C . ASN B 1 120 ? -13.094 23.547 7.648 1 81.94 120 ASN B C 1
ATOM 1879 O O . ASN B 1 120 ? -13.812 23.938 6.719 1 81.94 120 ASN B O 1
ATOM 1883 N N . ILE B 1 121 ? -12.281 22.578 7.496 1 72.25 121 ILE B N 1
ATOM 1884 C CA . ILE B 1 121 ? -12.516 21.609 6.438 1 72.25 121 ILE B CA 1
ATOM 1885 C C . ILE B 1 121 ? -13.656 20.672 6.832 1 72.25 121 ILE B C 1
ATOM 1887 O O . ILE B 1 121 ? -13.633 20.078 7.914 1 72.25 121 ILE B O 1
ATOM 1891 N N . PRO B 1 122 ? -14.844 20.672 6.113 1 64.56 122 PRO B N 1
ATOM 1892 C CA . PRO B 1 122 ? -15.984 19.828 6.48 1 64.56 122 PRO B CA 1
ATOM 1893 C C . PRO B 1 122 ? -15.633 18.344 6.512 1 64.56 122 PRO B C 1
ATOM 1895 O O . PRO B 1 122 ? -14.82 17.891 5.699 1 64.56 122 PRO B O 1
ATOM 1898 N N . ASN B 1 123 ? -15.93 17.625 7.59 1 60.22 123 ASN B N 1
ATOM 1899 C CA . ASN B 1 123 ? -15.75 16.188 7.719 1 60.22 123 ASN B CA 1
ATOM 1900 C C . ASN B 1 123 ? -16.688 15.422 6.781 1 60.22 123 ASN B C 1
ATOM 1902 O O . ASN B 1 123 ? -17.828 15.125 7.141 1 60.22 123 ASN B O 1
ATOM 1906 N N . VAL B 1 124 ? -16.797 15.875 5.746 1 48.84 124 VAL B N 1
ATOM 1907 C CA . VAL B 1 124 ? -17.828 15.148 5.023 1 48.84 124 VAL B CA 1
ATOM 1908 C C . VAL B 1 124 ? -17.297 13.781 4.602 1 48.84 124 VAL B C 1
ATOM 1910 O O . VAL B 1 124 ? -16.094 13.617 4.379 1 48.84 124 VAL B O 1
#

Nearest PDB structures (foldseek):
  2zl1-assembly1_A  TM=8.637E-01  e=5.072E-09  unclassified
  1veu-assembly1_A  TM=8.597E-01  e=5.393E-09  Mus musculus
  7t3c-assembly1_O  TM=8.597E-01  e=3.731E-09  Homo sapiens
  7yh1-assembly2_C  TM=7.995E-01  e=1.735E-06  Promethearchaeum syntrophicum
  9jue-assembly1_E  TM=7.714E-01  e=6.701E-06  Promethearchaeum syntrophicum

InterPro domains:
  IPR015019 Ragulator complex protein LAMTOR3 [PF08923] (1-116)
  IPR015019 Ragulator complex protein LAMTOR3 [PTHR13378] (2-116)
  IPR015019 Ragulator complex protein LAMTOR3 [SM01278] (1-119)

Sequence (248 aa):
MEISRSLQTILRDTAGIQYIFVTDKDGVPIVGVSESSGEDLRNRAQLINSYQLAVEQTAKLNMGEQRTAIFCYETTELVVLNMKPLTVYIVASSECPVGVLRQLRGPLEPIINEIALAT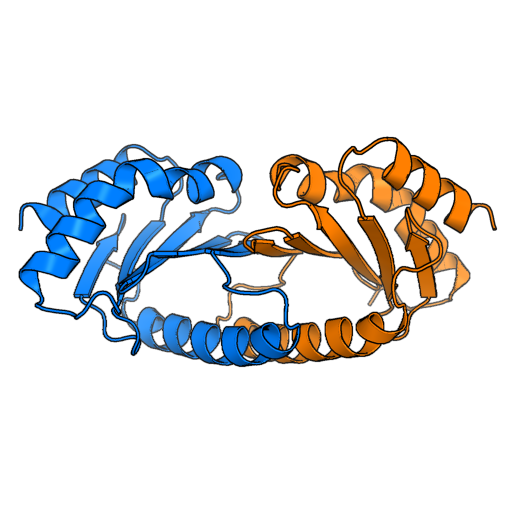NIPNVMEISRSLQTILRDTAGIQYIFVTDKDGVPIVGVSESSGEDLRNRAQLINSYQLAVEQTAKLNMGEQRTAIFCYETTELVVLNMKPLTVYIVASSECPVGVLRQLRGPLEPIINEIALATNIPNV

pLDDT: mean 92.23, std 10.59, range [48.84, 98.69]

Radius of gyration: 18.66 Å; Cα contacts (8 Å, |Δi|>4): 430; chains: 2; bounding box: 34×55×38 Å